Protein AF-A0A819LC37-F1 (afdb_monomer)

Solvent-accessible surface area (backbone atoms only — not comparable to full-atom values): 15749 Å² total; per-residue (Å²): 137,54,78,70,67,53,34,72,80,66,47,35,42,84,34,99,46,99,48,25,31,22,35,77,60,74,45,89,83,48,45,76,24,81,87,59,42,70,60,45,53,56,54,48,63,69,29,68,70,37,50,50,34,45,50,46,59,59,47,71,68,57,74,81,75,82,93,72,78,98,66,88,82,91,73,76,90,49,72,68,56,56,55,52,55,50,69,74,44,57,74,84,54,37,41,60,51,52,49,50,50,50,50,52,50,32,41,72,68,67,52,61,54,67,72,30,51,67,45,38,60,52,39,31,68,76,38,72,91,44,75,53,32,74,67,36,77,51,40,39,69,54,42,28,46,48,34,36,70,66,47,28,83,79,53,80,63,58,50,73,38,85,82,36,37,70,44,95,53,24,46,58,50,49,41,50,54,46,68,70,40,79,86,66,47,55,74,74,47,47,67,43,46,40,58,55,43,49,61,54,42,74,49,91,72,68,62,74,48,45,42,69,46,74,49,68,46,98,87,70,48,78,46,75,43,64,48,61,71,62,61,33,48,54,61,61,58,66,37,53,42,99,82,71,43,66,62,52,58,70,58,42,58,49,52,56,37,51,48,50,34,75,46,32,71,80,79,132

pLDDT: mean 71.69, std 16.89, range [25.19, 91.31]

Secondary structure (DSSP, 8-state):
--HHHHHHHTTEEE-SSTTEEEETTT-SS-EE-TTTTHHHHHHHHTSHHHHHHHHHHHHHT-S---------------HHHHHHHHHTS-HHHHHHHHHHHHHHHHHHTT--GGGGTTHHHHHHHHTTT-HHHHH----HHHHHHIIIIIIGGG--GGGGSTTGGGSTTHHHHHHHHHHHSTTTS-HHHHHHHHHHHHHHHTS---GGGTEEEEEE-TTS-EEEEEPPHHHHHHHHHT-B-TTSSBS-HHHHHHHHHHHHHH-S----

Foldseek 3Di:
DDPVVVCQPFQWDDDPDPQWIARPQADPPTQGCPPPHCVSVVVVCPDPRSVVSVVVVVVVVPPDDDDDDDDDDDFDDDPVNLVVVLVVDDPVVNLVSVLLVVLLVCLLVLHQLQVQPCVLVVVCVVCVVDPNSVPRHRHLVNSLCCLQVVPVSVQPCVLLPLVCLQPPCSLVSLLVLVVVRPPLDGPVLSVCSSVLSVVVSPDDDDPVQFWVDWDADPVRDIDTDTDDSVSNLVVVQCDADPVRHGPRVSVNSSSSSVVCSNPSPPDD

Structure (mmCIF, N/CA/C/O backbone):
data_AF-A0A819LC37-F1
#
_entry.id   AF-A0A819LC37-F1
#
loop_
_atom_site.group_PDB
_atom_site.id
_atom_site.type_symbol
_atom_site.label_atom_id
_atom_site.label_alt_id
_atom_site.label_comp_id
_atom_site.label_asym_id
_atom_site.label_entity_id
_atom_site.label_seq_id
_atom_site.pdbx_PDB_ins_code
_atom_site.Cartn_x
_atom_site.Cartn_y
_atom_site.Cartn_z
_atom_site.occupancy
_atom_site.B_iso_or_equiv
_atom_site.auth_seq_id
_atom_site.auth_comp_id
_atom_site.auth_asym_id
_atom_site.auth_atom_id
_atom_site.pdbx_PDB_model_num
ATOM 1 N N . MET A 1 1 ? 10.484 -20.995 -7.105 1.00 34.53 1 MET A N 1
ATOM 2 C CA . MET A 1 1 ? 9.671 -20.715 -5.915 1.00 34.53 1 MET A CA 1
ATOM 3 C C . MET A 1 1 ? 10.592 -20.827 -4.709 1.00 34.53 1 MET A C 1
ATOM 5 O O . MET A 1 1 ? 11.129 -21.909 -4.493 1.00 34.53 1 MET A O 1
ATOM 9 N N . THR A 1 2 ? 10.935 -19.724 -4.048 1.00 28.98 2 THR A N 1
ATOM 10 C CA . THR A 1 2 ? 11.901 -19.714 -2.931 1.00 28.98 2 THR A CA 1
ATOM 11 C C . THR A 1 2 ? 11.233 -20.169 -1.626 1.00 28.98 2 THR A C 1
ATOM 13 O O . THR A 1 2 ? 10.018 -20.083 -1.477 1.00 28.98 2 THR A O 1
ATOM 16 N N . ILE A 1 3 ? 12.017 -20.658 -0.657 1.00 29.69 3 ILE A N 1
ATOM 17 C CA . ILE A 1 3 ? 11.526 -21.139 0.654 1.00 29.69 3 ILE A CA 1
ATOM 18 C C . ILE A 1 3 ? 10.701 -20.063 1.399 1.00 29.69 3 ILE A C 1
ATOM 20 O O . ILE A 1 3 ? 9.786 -20.401 2.148 1.00 29.69 3 ILE A O 1
ATOM 24 N N . LEU A 1 4 ? 10.959 -18.777 1.130 1.00 34.19 4 LEU A N 1
ATOM 25 C CA . LEU A 1 4 ? 10.189 -17.640 1.650 1.00 34.19 4 LEU A CA 1
ATOM 26 C C . LEU A 1 4 ? 8.815 -17.458 0.978 1.00 34.19 4 LEU A C 1
ATOM 28 O O . LEU A 1 4 ? 7.845 -17.166 1.672 1.00 34.19 4 LEU A O 1
ATOM 32 N N . GLU A 1 5 ? 8.688 -17.693 -0.336 1.00 31.22 5 GLU A N 1
ATOM 33 C CA . GLU A 1 5 ? 7.391 -17.658 -1.050 1.00 31.22 5 GLU A CA 1
ATOM 34 C C . GLU A 1 5 ? 6.423 -18.753 -0.558 1.00 31.22 5 GLU A C 1
ATOM 36 O O . GLU A 1 5 ? 5.205 -18.638 -0.680 1.00 31.22 5 GLU A O 1
ATOM 41 N N . ILE A 1 6 ? 6.977 -19.812 0.031 1.00 38.19 6 ILE A N 1
ATOM 42 C CA . ILE A 1 6 ? 6.284 -21.022 0.473 1.00 38.19 6 ILE A CA 1
ATOM 43 C C . ILE A 1 6 ? 5.708 -20.900 1.896 1.00 38.19 6 ILE A C 1
ATOM 45 O O . ILE A 1 6 ? 4.619 -21.412 2.165 1.00 38.19 6 ILE A O 1
ATOM 49 N N . GLN A 1 7 ? 6.406 -20.216 2.809 1.00 38.78 7 GLN A N 1
ATOM 50 C CA . GLN A 1 7 ? 5.967 -20.049 4.204 1.00 38.78 7 GLN A CA 1
ATOM 51 C C . GLN A 1 7 ? 4.704 -19.175 4.321 1.00 38.78 7 GLN A C 1
ATOM 53 O O . GLN A 1 7 ? 3.864 -19.403 5.193 1.00 38.78 7 GLN A O 1
ATOM 58 N N . LEU A 1 8 ? 4.539 -18.218 3.401 1.00 41.34 8 LEU A N 1
ATOM 59 C CA . LEU A 1 8 ? 3.495 -17.190 3.452 1.00 41.34 8 LEU A CA 1
ATOM 60 C C . LEU A 1 8 ? 2.138 -17.638 2.877 1.00 41.34 8 LEU A C 1
ATOM 62 O O . LEU A 1 8 ? 1.106 -17.262 3.422 1.00 41.34 8 LEU A O 1
ATOM 66 N N . ASN A 1 9 ? 2.106 -18.482 1.838 1.00 39.06 9 ASN A N 1
ATOM 67 C CA . ASN A 1 9 ? 0.849 -18.843 1.155 1.00 39.06 9 ASN A CA 1
ATOM 68 C C . ASN A 1 9 ? 0.055 -19.989 1.803 1.00 39.06 9 ASN A C 1
ATOM 70 O O . ASN A 1 9 ? -1.097 -20.212 1.436 1.00 39.06 9 ASN A O 1
ATOM 74 N N . HIS A 1 10 ? 0.639 -20.730 2.750 1.00 50.75 10 HIS A N 1
ATOM 75 C CA . HIS A 1 10 ? 0.020 -21.967 3.241 1.00 50.75 10 HIS A CA 1
ATOM 76 C C . HIS A 1 10 ? 0.061 -22.179 4.762 1.00 50.75 10 HIS A C 1
ATOM 78 O O . HIS A 1 10 ? -0.179 -23.293 5.236 1.00 50.75 10 HIS A O 1
ATOM 84 N N . GLY A 1 11 ? 0.379 -21.138 5.539 1.00 58.78 11 GLY A N 1
ATOM 85 C CA . GLY A 1 11 ? 0.471 -21.258 6.998 1.00 58.78 11 GLY A CA 1
ATOM 86 C C . GLY A 1 11 ? 1.549 -22.255 7.433 1.00 58.78 11 GLY A C 1
ATOM 87 O O . GLY A 1 11 ? 1.331 -23.064 8.333 1.00 58.78 11 GLY A O 1
ATOM 88 N N . LEU A 1 12 ? 2.702 -22.252 6.759 1.00 63.19 12 LEU A N 1
ATOM 89 C CA . LEU A 1 12 ? 3.825 -23.128 7.084 1.00 63.19 12 LEU A CA 1
ATOM 90 C C . LEU A 1 12 ? 4.932 -22.335 7.777 1.00 63.19 12 LEU A C 1
ATOM 92 O O . LEU A 1 12 ? 5.431 -21.348 7.247 1.00 63.19 12 LEU A O 1
ATOM 96 N N . LYS A 1 13 ? 5.360 -22.802 8.949 1.00 67.19 13 LYS A N 1
ATOM 97 C CA . LYS A 1 13 ? 6.525 -22.290 9.681 1.00 67.19 13 LYS A CA 1
ATOM 98 C C . LYS A 1 13 ? 7.699 -23.256 9.541 1.00 67.19 13 LYS A C 1
ATOM 100 O O . LYS A 1 13 ? 7.498 -24.448 9.324 1.00 67.19 13 LYS A O 1
ATOM 105 N N . LYS A 1 14 ? 8.933 -22.764 9.670 1.00 66.81 14 LYS A N 1
ATOM 106 C CA . LYS A 1 14 ? 10.118 -23.636 9.739 1.00 66.81 14 LYS A CA 1
ATOM 107 C C . LYS A 1 14 ? 10.052 -24.490 11.015 1.00 66.81 14 LYS A C 1
ATOM 109 O O . LYS A 1 14 ? 9.721 -23.964 12.076 1.00 66.81 14 LYS A O 1
ATOM 114 N N . GLY A 1 15 ? 10.315 -25.788 10.891 1.00 67.69 15 GLY A N 1
ATOM 115 C CA . GLY A 1 15 ? 10.438 -26.719 12.011 1.00 67.69 15 GLY A CA 1
ATOM 116 C C . GLY A 1 15 ? 11.845 -26.732 12.615 1.00 67.69 15 GLY A C 1
ATOM 117 O O . GLY A 1 15 ? 12.690 -25.898 12.291 1.00 67.69 15 GLY A O 1
ATOM 118 N N . SER A 1 16 ? 12.097 -27.690 13.507 1.00 71.81 16 SER A N 1
ATOM 119 C CA . SER A 1 16 ? 13.355 -27.796 14.262 1.00 71.81 16 SER A CA 1
ATOM 120 C C . SER A 1 16 ? 14.570 -28.172 13.405 1.00 71.81 16 SER A C 1
ATOM 122 O O . SER A 1 16 ? 15.704 -27.955 13.822 1.00 71.81 16 SER A O 1
ATOM 124 N N . SER A 1 17 ? 14.352 -28.727 12.212 1.00 72.19 17 SER A N 1
ATOM 125 C CA . SER A 1 17 ? 15.393 -29.055 11.232 1.00 72.19 17 SER A CA 1
ATOM 126 C C . SER A 1 17 ? 15.148 -28.327 9.909 1.00 72.19 17 SER A C 1
ATOM 128 O O . SER A 1 17 ? 14.045 -27.865 9.624 1.00 72.19 17 SER A O 1
ATOM 130 N N . GLU A 1 18 ? 16.172 -28.237 9.060 1.00 66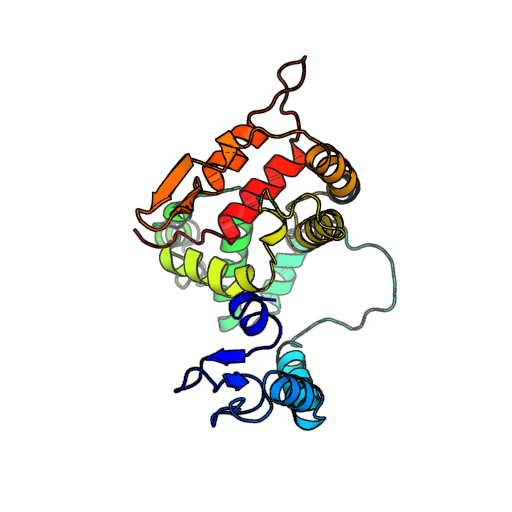.69 18 GLU A N 1
ATOM 131 C CA . GLU A 1 18 ? 16.065 -27.564 7.754 1.00 66.69 18 GLU A CA 1
ATOM 132 C C . GLU A 1 18 ? 15.077 -28.226 6.787 1.00 66.69 18 GLU A C 1
ATOM 134 O O . GLU A 1 18 ? 14.604 -27.588 5.850 1.00 66.69 18 GLU A O 1
ATOM 139 N N . THR A 1 19 ? 14.738 -29.488 7.033 1.00 69.88 19 THR A N 1
ATOM 140 C CA . THR A 1 19 ? 13.839 -30.295 6.206 1.00 69.88 19 THR A CA 1
ATOM 141 C C . THR A 1 19 ? 12.457 -30.488 6.828 1.00 69.88 19 THR A C 1
ATOM 143 O O . THR A 1 19 ? 11.633 -31.198 6.250 1.00 69.88 19 THR A O 1
ATOM 146 N N . THR A 1 20 ? 12.173 -29.866 7.979 1.00 72.19 20 THR A N 1
ATOM 147 C CA . THR A 1 20 ? 10.878 -29.976 8.666 1.00 72.19 20 THR A CA 1
ATOM 148 C C . THR A 1 20 ? 10.090 -28.667 8.630 1.00 72.19 20 THR A C 1
ATOM 150 O O . THR A 1 20 ? 10.647 -27.576 8.746 1.00 72.19 20 THR A O 1
ATOM 153 N N . PHE A 1 21 ? 8.764 -28.769 8.490 1.00 74.06 21 PHE A N 1
ATOM 154 C CA . PHE A 1 21 ? 7.848 -27.622 8.426 1.00 74.06 21 PHE A CA 1
ATOM 155 C C . PHE A 1 21 ? 6.642 -27.805 9.342 1.00 74.06 21 PHE A C 1
ATOM 157 O O . PHE A 1 21 ? 6.058 -28.873 9.395 1.00 74.06 21 PHE A O 1
ATOM 164 N N . ILE A 1 22 ? 6.194 -26.769 10.034 1.00 76.56 22 ILE A N 1
ATOM 165 C CA . ILE A 1 22 ? 5.026 -26.828 10.918 1.00 76.56 22 ILE A CA 1
ATOM 166 C C . ILE A 1 22 ? 3.838 -26.183 10.210 1.00 76.56 22 ILE A C 1
ATOM 168 O O . ILE A 1 22 ? 3.894 -25.006 9.865 1.00 76.56 22 ILE A O 1
ATOM 172 N N . CYS A 1 23 ? 2.753 -26.932 10.012 1.00 79.00 23 CYS A N 1
ATOM 173 C CA . CYS A 1 23 ? 1.502 -26.379 9.497 1.00 79.00 23 CYS A CA 1
ATOM 174 C C . CYS A 1 23 ? 0.657 -25.805 10.632 1.00 79.00 23 CYS A C 1
ATOM 176 O O . CYS A 1 23 ? 0.116 -26.550 11.450 1.00 79.00 23 CYS A O 1
ATOM 178 N N . THR A 1 24 ? 0.479 -24.485 10.628 1.00 70.56 24 THR A N 1
ATOM 179 C CA . THR A 1 24 ? -0.269 -23.741 11.649 1.00 70.56 24 THR A CA 1
ATOM 180 C C . THR A 1 24 ? -1.752 -24.098 11.694 1.00 70.56 24 THR A C 1
ATOM 182 O O . THR A 1 24 ? -2.390 -23.880 12.716 1.00 70.56 24 THR A O 1
ATOM 185 N N . ALA A 1 25 ? -2.298 -24.683 10.624 1.00 69.31 25 ALA A N 1
ATOM 186 C CA . ALA A 1 25 ? -3.688 -25.127 10.570 1.00 69.31 25 ALA A CA 1
ATOM 187 C C . ALA A 1 25 ? -3.906 -26.551 11.118 1.00 69.31 25 ALA A C 1
ATOM 189 O O . ALA A 1 25 ? -5.044 -26.948 11.360 1.00 69.31 25 ALA A O 1
ATOM 190 N N . CYS A 1 26 ? -2.862 -27.381 11.232 1.00 71.44 26 CYS A N 1
ATOM 191 C CA . CYS A 1 26 ? -3.047 -28.837 11.339 1.00 71.44 26 CYS A CA 1
ATOM 192 C C . CYS A 1 26 ? -2.212 -29.554 12.389 1.00 71.44 26 CYS A C 1
ATOM 194 O O . CYS A 1 26 ? -2.675 -30.577 12.899 1.00 71.44 26 CYS A O 1
ATOM 196 N N . CYS A 1 27 ? -0.985 -29.103 12.649 1.00 61.19 27 CYS A N 1
ATOM 197 C CA . CYS A 1 27 ? -0.003 -29.921 13.353 1.00 61.19 27 CYS A CA 1
ATOM 198 C C . CYS A 1 27 ? 0.925 -29.074 14.223 1.00 61.19 27 CYS A C 1
ATOM 200 O O . CYS A 1 27 ? 1.479 -28.084 13.757 1.00 61.19 27 CYS A O 1
ATOM 202 N N . THR A 1 28 ? 1.175 -29.542 15.444 1.00 57.16 28 THR A N 1
ATOM 203 C CA . THR A 1 28 ? 2.280 -29.093 16.305 1.00 57.16 28 THR A CA 1
ATOM 204 C C . THR A 1 28 ? 3.584 -29.837 16.008 1.00 57.16 28 THR A C 1
ATOM 206 O O . THR A 1 28 ? 4.656 -29.264 16.162 1.00 57.16 28 THR A O 1
ATOM 209 N N . ASP A 1 29 ? 3.500 -31.076 15.512 1.00 56.81 29 ASP A N 1
ATOM 210 C CA . ASP A 1 29 ? 4.627 -32.027 15.548 1.00 56.81 29 ASP A CA 1
ATOM 211 C C . ASP A 1 29 ? 5.541 -32.000 14.305 1.00 56.81 29 ASP A C 1
ATOM 213 O O . ASP A 1 29 ? 6.479 -32.784 14.199 1.00 56.81 29 ASP A O 1
ATOM 217 N N . GLY A 1 30 ? 5.311 -31.069 13.374 1.00 66.94 30 GLY A N 1
ATOM 218 C CA . GLY A 1 30 ? 6.146 -30.887 12.182 1.00 66.94 30 GLY A CA 1
ATOM 219 C C . GLY A 1 30 ? 5.925 -31.922 11.061 1.00 66.94 30 GLY A C 1
ATOM 220 O O . GLY A 1 30 ? 5.545 -33.068 11.268 1.00 66.94 30 GLY A O 1
ATOM 221 N N . LEU A 1 31 ? 6.143 -31.482 9.826 1.00 78.12 31 LEU A N 1
ATOM 222 C CA . LEU A 1 31 ? 6.054 -32.214 8.567 1.00 78.12 31 LEU A CA 1
ATOM 223 C C . LEU A 1 31 ? 7.472 -32.432 8.058 1.00 78.12 31 LEU A C 1
ATOM 225 O O . LEU A 1 31 ? 8.131 -31.477 7.645 1.00 78.12 31 LEU A O 1
ATOM 229 N N . ASP A 1 32 ? 7.936 -33.676 8.083 1.00 78.19 32 ASP A N 1
ATOM 230 C CA . ASP A 1 32 ? 9.257 -34.028 7.575 1.00 78.19 32 ASP A CA 1
ATOM 231 C C . ASP A 1 32 ? 9.240 -34.212 6.052 1.00 78.19 32 ASP A C 1
ATOM 233 O O . ASP A 1 32 ? 8.522 -35.051 5.500 1.00 78.19 32 ASP A O 1
ATOM 237 N N . CYS A 1 33 ? 10.058 -33.415 5.371 1.00 72.31 33 CYS A N 1
ATOM 238 C CA . CYS A 1 33 ? 10.209 -33.427 3.924 1.00 72.31 33 CYS A CA 1
ATOM 239 C C . CYS A 1 33 ? 11.516 -34.094 3.472 1.00 72.31 33 CYS A C 1
ATOM 241 O O . CYS A 1 33 ? 11.779 -34.126 2.270 1.00 72.31 33 CYS A O 1
ATOM 243 N N . SER A 1 34 ? 12.310 -34.664 4.387 1.00 69.88 34 SER A N 1
ATOM 244 C CA . SER A 1 34 ? 13.647 -35.211 4.097 1.00 69.88 34 SER A CA 1
ATOM 245 C C . SER A 1 34 ? 13.650 -36.267 2.984 1.00 69.88 34 SER A C 1
ATOM 247 O O . SER A 1 34 ? 14.548 -36.281 2.151 1.00 69.88 34 SER A O 1
ATOM 249 N N . ASN A 1 35 ? 12.617 -37.118 2.919 1.00 67.75 35 ASN A N 1
ATOM 250 C CA . ASN A 1 35 ? 12.569 -38.241 1.970 1.00 67.75 35 ASN A CA 1
ATOM 251 C C . ASN A 1 35 ? 11.728 -37.986 0.710 1.00 67.75 35 ASN A C 1
ATOM 253 O O . ASN A 1 35 ? 11.987 -38.567 -0.340 1.00 67.75 35 ASN A O 1
ATOM 257 N N . LYS A 1 36 ? 10.674 -37.168 0.807 1.00 68.50 36 LYS A N 1
ATOM 258 C CA . LYS A 1 36 ? 9.694 -36.954 -0.280 1.00 68.50 36 LYS A CA 1
ATOM 259 C C . LYS A 1 36 ? 9.718 -35.533 -0.845 1.00 68.50 36 LYS A C 1
ATOM 261 O O . LYS A 1 36 ? 8.990 -35.243 -1.798 1.00 68.50 36 LYS A O 1
ATOM 266 N N . GLY A 1 37 ? 10.546 -34.659 -0.273 1.00 68.69 37 GLY A N 1
ATOM 267 C CA . GLY A 1 37 ? 10.641 -33.256 -0.647 1.00 68.69 37 GLY A CA 1
ATOM 268 C C . GLY A 1 37 ? 9.283 -32.559 -0.618 1.00 68.69 37 GLY A C 1
ATOM 269 O O . GLY A 1 37 ? 8.391 -32.899 0.160 1.00 68.69 37 GLY A O 1
ATOM 270 N N . TRP A 1 38 ? 9.107 -31.610 -1.534 1.00 64.31 38 TRP A N 1
ATOM 271 C CA . TRP A 1 38 ? 7.910 -30.773 -1.627 1.00 64.31 38 TRP A CA 1
ATOM 272 C C . TRP A 1 38 ? 6.604 -31.551 -1.859 1.00 64.31 38 TRP A C 1
ATOM 274 O O . TRP A 1 38 ? 5.536 -31.130 -1.421 1.00 64.31 38 TRP A O 1
ATOM 284 N N . LYS A 1 39 ? 6.670 -32.748 -2.454 1.00 70.31 39 LYS A N 1
ATOM 285 C CA . LYS A 1 39 ? 5.479 -33.589 -2.653 1.00 70.31 39 LYS A CA 1
ATOM 286 C C . LYS A 1 39 ? 4.835 -34.028 -1.334 1.00 70.31 39 LYS A C 1
ATOM 288 O O . LYS A 1 39 ? 3.630 -34.257 -1.302 1.00 70.31 39 LYS A O 1
ATOM 293 N N . ALA A 1 40 ? 5.604 -34.121 -0.243 1.00 72.00 40 ALA A N 1
ATOM 294 C CA . ALA A 1 40 ? 5.050 -34.375 1.091 1.00 72.00 40 ALA A CA 1
ATOM 295 C C . ALA A 1 40 ? 4.146 -33.226 1.559 1.00 72.00 40 ALA A C 1
ATOM 297 O O . ALA A 1 40 ? 3.106 -33.453 2.177 1.00 72.00 40 ALA A O 1
ATOM 298 N N . VAL A 1 41 ? 4.538 -32.000 1.218 1.00 70.19 41 VAL A N 1
ATOM 299 C CA . VAL A 1 41 ? 3.838 -30.771 1.578 1.00 70.19 41 VAL A CA 1
ATOM 300 C C . VAL A 1 41 ? 2.549 -30.628 0.771 1.00 70.19 41 VAL A C 1
ATOM 302 O O . VAL A 1 41 ? 1.483 -30.432 1.351 1.00 70.19 41 VAL A O 1
ATOM 305 N N . GLU A 1 42 ? 2.604 -30.837 -0.546 1.00 69.50 42 GLU A N 1
ATOM 306 C CA . GLU A 1 42 ? 1.409 -30.835 -1.406 1.00 69.50 42 GLU A CA 1
ATOM 307 C C . GLU A 1 42 ? 0.404 -31.920 -1.003 1.00 69.50 42 GLU A C 1
ATOM 309 O O . GLU A 1 42 ? -0.805 -31.675 -0.954 1.00 69.50 42 GLU A O 1
ATOM 314 N N . GLN A 1 43 ? 0.895 -33.114 -0.659 1.00 76.81 43 GLN A N 1
ATOM 315 C CA . GLN A 1 43 ? 0.054 -34.202 -0.170 1.00 76.81 43 GLN A CA 1
ATOM 316 C C . GLN A 1 43 ? -0.609 -33.844 1.168 1.00 76.81 43 GLN A C 1
ATOM 318 O O . GLN A 1 43 ? -1.783 -34.158 1.373 1.00 76.81 43 GLN A O 1
ATOM 323 N N . HIS A 1 44 ? 0.113 -33.168 2.067 1.00 80.50 44 HIS A N 1
ATOM 324 C CA . HIS A 1 44 ? -0.448 -32.673 3.321 1.00 80.50 44 HIS A CA 1
ATOM 325 C C . HIS A 1 44 ? -1.545 -31.626 3.082 1.00 80.50 44 HIS A C 1
ATOM 327 O O . HIS A 1 44 ? -2.638 -31.764 3.627 1.00 80.50 44 HIS A O 1
ATOM 333 N N . MET A 1 45 ? -1.294 -30.624 2.234 1.00 70.62 45 MET A N 1
ATOM 334 C CA . MET A 1 45 ? -2.263 -29.560 1.920 1.00 70.62 45 MET A CA 1
ATOM 335 C C . MET A 1 45 ? -3.512 -30.086 1.217 1.00 70.62 45 MET A C 1
ATOM 337 O O . MET A 1 45 ? -4.621 -29.587 1.409 1.00 70.62 45 MET A O 1
ATOM 341 N N . SER A 1 46 ? -3.343 -31.136 0.420 1.00 74.19 46 SER A N 1
ATOM 342 C CA . SER A 1 46 ? -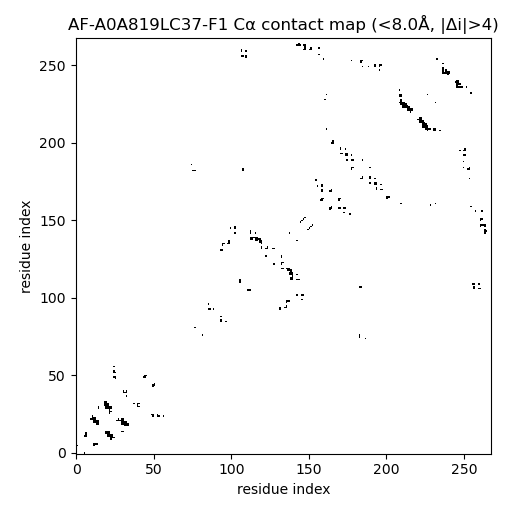4.443 -31.790 -0.282 1.00 74.19 46 SER A CA 1
ATOM 343 C C . SER A 1 46 ? -5.281 -32.693 0.627 1.00 74.19 46 SER A C 1
ATOM 345 O O . SER A 1 46 ? -6.346 -33.144 0.202 1.00 74.19 46 SER A O 1
ATOM 347 N N . ASN A 1 47 ? -4.838 -32.954 1.863 1.00 81.31 47 ASN A N 1
ATOM 348 C CA . ASN A 1 47 ? -5.533 -33.823 2.804 1.00 81.31 47 ASN A CA 1
ATOM 349 C C . ASN A 1 47 ? -6.830 -33.169 3.311 1.00 81.31 47 ASN A C 1
ATOM 351 O O . ASN A 1 47 ? -6.864 -32.004 3.706 1.00 81.31 47 ASN A O 1
ATOM 355 N N . GLU A 1 48 ? -7.904 -33.952 3.370 1.00 75.75 48 GLU A N 1
ATOM 356 C CA . GLU A 1 48 ? -9.221 -33.509 3.828 1.00 75.75 48 GLU A CA 1
ATOM 357 C C . GLU A 1 48 ? -9.216 -32.997 5.275 1.00 75.75 48 GLU A C 1
ATOM 359 O O . GLU A 1 48 ? -9.972 -32.083 5.602 1.00 75.75 48 GLU A O 1
ATOM 364 N N . LYS A 1 49 ? -8.333 -33.514 6.142 1.00 75.75 49 LYS A N 1
ATOM 365 C CA . LYS A 1 49 ? -8.160 -32.973 7.504 1.00 75.75 49 LYS A CA 1
ATOM 366 C C . LYS A 1 49 ? -7.642 -31.531 7.471 1.00 75.75 49 LYS A C 1
ATOM 368 O O . LYS A 1 49 ? -8.136 -30.689 8.217 1.00 75.75 49 LYS A O 1
ATOM 373 N N . HIS A 1 50 ? -6.704 -31.243 6.569 1.00 75.19 50 HIS A N 1
ATOM 374 C CA . HIS A 1 50 ? -6.143 -29.907 6.400 1.00 75.19 50 HIS A CA 1
ATOM 375 C C . HIS A 1 50 ? -7.163 -28.925 5.840 1.00 75.19 50 HIS A C 1
ATOM 377 O O . HIS A 1 50 ? -7.378 -27.865 6.421 1.00 75.19 50 HIS A O 1
ATOM 383 N N . LYS A 1 51 ? -7.884 -29.320 4.789 1.00 74.75 51 LYS A N 1
ATOM 384 C CA . LYS A 1 51 ? -8.965 -28.504 4.222 1.00 74.75 51 LYS A CA 1
ATOM 385 C C . LYS A 1 51 ? -10.065 -28.210 5.246 1.00 74.75 51 LYS A C 1
ATOM 387 O O . LYS A 1 51 ? -10.547 -27.085 5.312 1.00 74.75 51 LYS A O 1
ATOM 392 N N . LYS A 1 52 ? -10.448 -29.190 6.075 1.00 74.06 52 LYS A N 1
ATOM 393 C CA . LYS A 1 52 ? -11.446 -28.998 7.142 1.00 74.06 52 LYS A CA 1
ATOM 394 C C . LYS A 1 52 ? -10.964 -28.043 8.230 1.00 74.06 52 LYS A C 1
ATOM 396 O O . LYS A 1 52 ? -11.727 -27.163 8.613 1.00 74.06 52 LYS A O 1
ATOM 401 N N . ASN A 1 53 ? -9.721 -28.176 8.685 1.00 69.12 53 ASN A N 1
ATOM 402 C CA . ASN A 1 53 ? -9.174 -27.295 9.715 1.00 69.12 53 ASN A CA 1
ATOM 403 C C . ASN A 1 53 ? -8.941 -25.871 9.200 1.00 69.12 53 ASN A C 1
ATOM 405 O O . ASN A 1 53 ? -9.266 -24.923 9.903 1.00 69.12 53 ASN A O 1
ATOM 409 N N . LEU A 1 54 ? -8.469 -25.702 7.960 1.00 64.75 54 LEU A N 1
ATOM 410 C CA . LEU A 1 54 ? -8.418 -24.387 7.316 1.00 64.75 54 LEU A CA 1
ATOM 411 C C . LEU A 1 54 ? -9.810 -23.770 7.191 1.00 64.75 54 LEU A C 1
ATOM 413 O O . LEU A 1 54 ? -9.983 -22.591 7.468 1.00 64.75 54 LEU A O 1
ATOM 417 N N . ASN A 1 55 ? -10.817 -24.561 6.815 1.00 60.03 55 ASN A N 1
ATOM 418 C CA . ASN A 1 55 ? -12.193 -24.081 6.757 1.00 60.03 55 ASN A CA 1
ATOM 419 C C . ASN A 1 55 ? -12.746 -23.728 8.143 1.00 60.03 55 ASN A C 1
ATOM 421 O O . ASN A 1 55 ? -13.534 -22.798 8.228 1.00 60.03 55 ASN A O 1
ATOM 425 N N . ALA A 1 56 ? -12.344 -24.420 9.212 1.00 59.28 56 ALA A N 1
ATOM 426 C CA . ALA A 1 56 ? -12.704 -24.073 10.587 1.00 59.28 56 ALA A CA 1
ATOM 427 C C . ALA A 1 56 ? -12.040 -22.760 11.032 1.00 59.28 56 ALA A C 1
ATOM 429 O O . ALA A 1 56 ? -12.747 -21.864 11.467 1.00 59.28 56 ALA A O 1
ATOM 430 N N . VAL A 1 57 ? -10.737 -22.584 10.785 1.00 54.44 57 VAL A N 1
ATOM 431 C CA . VAL A 1 57 ? -10.015 -21.318 11.028 1.00 54.44 57 VAL A CA 1
ATOM 432 C C . VAL A 1 57 ? -10.629 -20.162 10.221 1.00 54.44 57 VAL A C 1
ATOM 434 O O . VAL A 1 57 ? -10.850 -19.075 10.745 1.00 54.44 57 VAL A O 1
ATOM 437 N N . ASN A 1 58 ? -11.001 -20.411 8.962 1.00 45.88 58 ASN A N 1
ATOM 438 C CA . ASN A 1 58 ? -11.705 -19.443 8.116 1.00 45.88 58 ASN A CA 1
ATOM 439 C C . ASN A 1 58 ? -13.173 -19.222 8.525 1.00 45.88 58 ASN A C 1
ATOM 441 O O . ASN A 1 58 ? -13.769 -18.233 8.108 1.00 45.88 58 ASN A O 1
ATOM 445 N N . ASN A 1 59 ? -13.781 -20.136 9.287 1.00 38.72 59 ASN A N 1
ATOM 446 C CA . ASN A 1 59 ? -15.140 -20.001 9.818 1.00 38.72 59 ASN A CA 1
ATOM 447 C C . ASN A 1 59 ? -15.154 -19.336 11.203 1.00 38.72 59 ASN A C 1
ATOM 449 O O . ASN A 1 59 ? -16.119 -18.644 11.495 1.00 38.72 59 ASN A O 1
ATOM 453 N N . ASP A 1 60 ? -14.099 -19.455 12.009 1.00 39.06 60 ASP A N 1
ATOM 454 C CA . ASP A 1 60 ? -13.926 -18.658 13.234 1.00 39.06 60 ASP A CA 1
ATOM 455 C C . ASP A 1 60 ? -13.648 -17.179 12.903 1.00 39.06 60 ASP A C 1
ATOM 457 O O . ASP A 1 60 ? -14.037 -16.284 13.647 1.00 39.06 60 ASP A O 1
ATOM 461 N N . LEU A 1 61 ? -13.105 -16.902 11.711 1.00 40.81 61 LEU A N 1
ATOM 462 C CA . LEU A 1 61 ? -13.075 -15.568 11.094 1.00 40.81 61 LEU A CA 1
ATOM 463 C C . LEU A 1 61 ? -14.435 -15.119 10.512 1.00 40.81 61 LEU A C 1
ATOM 465 O O . LEU A 1 61 ? -14.541 -14.013 9.985 1.00 40.81 61 LEU A O 1
ATOM 469 N N . LYS A 1 62 ? -15.498 -15.935 10.611 1.00 29.95 62 LYS A N 1
ATOM 470 C CA . LYS A 1 62 ? -16.882 -15.540 10.290 1.00 29.95 62 LYS A CA 1
ATOM 471 C C . LYS A 1 62 ? -17.647 -15.157 11.552 1.00 29.95 62 LYS A C 1
ATOM 473 O O . LYS A 1 62 ? -18.720 -15.696 11.818 1.00 29.95 62 LYS A O 1
ATOM 478 N N . PHE A 1 63 ? -17.168 -14.147 12.267 1.00 29.94 63 PHE A N 1
ATOM 479 C CA . PHE A 1 63 ? -18.104 -13.244 12.926 1.00 29.94 63 PHE A CA 1
ATOM 480 C C . PHE A 1 63 ? -18.487 -12.132 11.939 1.00 29.94 63 PHE A C 1
ATOM 482 O O . PHE A 1 63 ? -17.682 -11.289 11.567 1.00 29.94 63 PHE A O 1
ATOM 489 N N . ALA A 1 64 ? -19.747 -12.219 11.496 1.00 32.84 64 ALA A N 1
ATOM 490 C CA . ALA A 1 64 ? -20.559 -11.221 10.795 1.00 32.84 64 ALA A CA 1
ATOM 491 C C . ALA A 1 64 ? -20.115 -10.735 9.394 1.00 32.84 64 ALA A C 1
ATOM 493 O O . ALA A 1 64 ? -19.724 -9.589 9.204 1.00 32.84 64 ALA A O 1
ATOM 494 N N . MET A 1 65 ? -20.402 -11.532 8.358 1.00 26.20 65 MET A N 1
ATOM 495 C CA . MET A 1 65 ? -20.990 -10.953 7.138 1.00 26.20 65 MET A CA 1
ATOM 496 C C . MET A 1 65 ? -22.471 -11.353 7.074 1.00 26.20 65 MET A C 1
ATOM 498 O O . MET A 1 65 ? -22.766 -12.554 7.118 1.00 26.20 65 MET A O 1
ATOM 502 N N . PRO A 1 66 ? -23.420 -10.404 6.960 1.00 30.44 66 PRO A N 1
ATOM 503 C CA . PRO A 1 66 ? -24.801 -10.742 6.657 1.00 30.44 66 PRO A CA 1
ATOM 504 C C . PRO A 1 66 ? -24.862 -11.387 5.271 1.00 30.44 66 PRO A C 1
ATOM 506 O O . PRO A 1 66 ? -24.227 -10.930 4.320 1.00 30.44 66 PRO A O 1
ATOM 509 N N . LYS A 1 67 ? -25.645 -12.460 5.147 1.00 32.06 67 LYS A N 1
ATOM 510 C CA . LYS A 1 67 ? -26.020 -13.014 3.845 1.00 32.06 67 LYS A CA 1
ATOM 511 C C . LYS A 1 67 ? -26.886 -11.983 3.117 1.00 32.06 67 LYS A C 1
ATOM 513 O O . LYS A 1 67 ? -28.059 -11.854 3.453 1.00 32.06 67 LYS A O 1
ATOM 518 N N . SER A 1 68 ? -26.337 -11.317 2.104 1.00 31.19 68 SER A N 1
ATOM 519 C CA . SER A 1 68 ? -27.116 -10.479 1.189 1.00 31.19 68 SER A CA 1
ATOM 520 C C . SER A 1 68 ? -27.010 -11.005 -0.239 1.00 31.19 68 SER A C 1
ATOM 522 O O . SER A 1 68 ? -25.927 -11.137 -0.806 1.00 31.19 68 SER A O 1
ATOM 524 N N . THR A 1 69 ? -28.179 -11.310 -0.792 1.00 26.66 69 THR A N 1
ATOM 525 C CA . THR A 1 69 ? -28.541 -11.476 -2.207 1.00 26.66 69 THR A CA 1
ATOM 526 C C . THR A 1 69 ? -27.888 -10.389 -3.084 1.00 26.66 69 THR A C 1
ATOM 528 O O . THR A 1 69 ? -27.687 -9.272 -2.601 1.00 26.66 69 THR A O 1
ATOM 531 N N . PRO A 1 70 ? -27.565 -10.661 -4.366 1.00 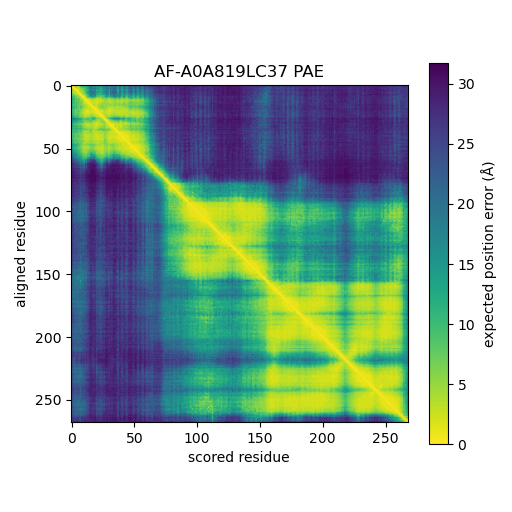33.19 70 PRO A N 1
ATOM 532 C CA . PRO A 1 70 ? -26.794 -9.741 -5.188 1.00 33.19 70 PRO A CA 1
ATOM 533 C C . PRO A 1 70 ? -27.655 -8.530 -5.542 1.00 33.19 70 PRO A C 1
ATOM 535 O O . PRO A 1 70 ? -28.481 -8.576 -6.450 1.00 33.19 70 PRO A O 1
ATOM 538 N N . THR A 1 71 ? -27.442 -7.439 -4.816 1.00 25.19 71 THR A N 1
ATOM 539 C CA . THR A 1 71 ? -27.916 -6.114 -5.203 1.00 25.19 71 THR A CA 1
ATOM 540 C C . THR A 1 71 ? -26.694 -5.220 -5.254 1.00 25.19 71 THR A C 1
ATOM 542 O O . THR A 1 71 ? -25.910 -5.162 -4.308 1.00 25.19 71 THR A O 1
ATOM 545 N N . ALA A 1 72 ? -26.484 -4.618 -6.418 1.00 39.25 72 ALA A N 1
ATOM 546 C CA . ALA A 1 72 ? -25.390 -3.705 -6.678 1.00 39.25 72 ALA A CA 1
ATOM 547 C C . ALA A 1 72 ? -25.402 -2.525 -5.691 1.00 39.25 72 ALA A C 1
ATOM 549 O O . ALA A 1 72 ? -26.467 -2.097 -5.252 1.00 39.25 72 ALA A O 1
ATOM 550 N N . SER A 1 73 ? -24.209 -1.968 -5.466 1.00 46.31 73 SER A N 1
ATOM 551 C CA . SER A 1 73 ? -23.893 -0.771 -4.673 1.00 46.31 73 SER A CA 1
ATOM 552 C C . SER A 1 73 ? -23.503 -1.025 -3.216 1.00 46.31 73 SER A C 1
ATOM 554 O O . SER A 1 73 ? -24.347 -1.120 -2.332 1.00 46.31 73 SER A O 1
ATOM 556 N N . ILE A 1 74 ? -22.192 -1.023 -2.960 1.00 32.81 74 ILE A N 1
ATOM 557 C CA . ILE A 1 74 ? -21.655 -0.419 -1.737 1.00 32.81 74 ILE A CA 1
ATOM 558 C C . ILE A 1 74 ? -20.565 0.554 -2.187 1.00 32.81 74 ILE A C 1
ATOM 560 O O . ILE A 1 74 ? -19.432 0.172 -2.460 1.00 32.81 74 ILE A O 1
ATOM 564 N N . CYS A 1 75 ? -20.978 1.808 -2.333 1.00 32.31 75 CYS A N 1
ATOM 565 C CA . CYS A 1 75 ? -20.142 2.980 -2.528 1.00 32.31 75 CYS A CA 1
ATOM 566 C C . CYS A 1 75 ? -20.097 3.716 -1.180 1.00 32.31 75 CYS A C 1
ATOM 568 O O . CYS A 1 75 ? -21.148 3.919 -0.581 1.00 32.31 75 CYS A O 1
ATOM 570 N N . SER A 1 76 ? -18.903 4.121 -0.735 1.00 35.62 76 SER A N 1
ATOM 571 C CA . SER A 1 76 ? -18.652 5.038 0.394 1.00 35.62 76 SER A CA 1
ATOM 572 C C . SER A 1 76 ? -19.304 4.660 1.736 1.00 35.62 76 SER A C 1
ATOM 574 O O . SER A 1 76 ? -20.452 5.007 2.000 1.00 35.62 76 SER A O 1
ATOM 576 N N . THR A 1 77 ? -18.556 4.028 2.647 1.00 40.72 77 THR A N 1
ATOM 577 C CA . THR A 1 77 ? -19.038 3.811 4.023 1.00 40.72 77 THR A CA 1
ATOM 578 C C . THR A 1 77 ? -19.258 5.167 4.697 1.00 40.72 77 THR A C 1
ATOM 580 O O . THR A 1 77 ? -18.315 5.926 4.931 1.00 40.72 77 THR A O 1
ATOM 583 N N . ASN A 1 78 ? -20.517 5.501 4.967 1.00 52.44 78 ASN A N 1
ATOM 584 C CA . ASN A 1 78 ? -20.906 6.759 5.591 1.00 52.44 78 ASN A CA 1
ATOM 585 C C . ASN A 1 78 ? -20.468 6.732 7.071 1.00 52.44 78 ASN A C 1
ATOM 587 O O . ASN A 1 78 ? -20.640 5.711 7.733 1.00 52.44 78 ASN A O 1
ATOM 591 N N . ILE A 1 79 ? -19.920 7.827 7.620 1.00 53.31 79 ILE A N 1
ATOM 592 C CA . ILE A 1 79 ? -19.477 7.901 9.036 1.00 53.31 79 ILE A CA 1
ATOM 593 C C . ILE A 1 79 ? -20.598 7.456 9.988 1.00 53.31 79 ILE A C 1
ATOM 595 O O . ILE A 1 79 ? -20.348 6.803 10.999 1.00 53.31 79 ILE A O 1
ATOM 599 N N . LEU A 1 80 ? -21.845 7.753 9.623 1.00 44.47 80 LEU A N 1
ATOM 600 C CA . LEU A 1 80 ? -23.031 7.371 10.380 1.00 44.47 80 LEU A CA 1
ATOM 601 C C . LEU A 1 80 ? -23.218 5.846 10.478 1.00 44.47 80 LEU A C 1
ATOM 603 O O . LEU A 1 80 ? -23.689 5.345 11.493 1.00 44.47 80 LEU A O 1
ATOM 607 N N . GLU A 1 81 ? -22.826 5.106 9.444 1.00 53.41 81 GLU A N 1
ATOM 608 C CA . GLU A 1 81 ? -22.929 3.649 9.384 1.00 53.41 81 GLU A CA 1
ATOM 609 C C . GLU A 1 81 ? -21.892 2.995 10.306 1.00 53.41 81 GLU A C 1
ATOM 611 O O . GLU A 1 81 ? -22.252 2.145 11.111 1.00 53.41 81 GLU A O 1
ATOM 616 N N . LEU A 1 82 ? -20.646 3.492 10.308 1.00 54.53 82 LEU A N 1
ATOM 617 C CA . LEU A 1 82 ? -19.591 3.049 11.232 1.00 54.53 82 LEU A CA 1
ATOM 618 C C . LEU A 1 82 ? -19.964 3.309 12.703 1.00 54.53 82 LEU A C 1
ATOM 620 O O . LEU A 1 82 ? -19.778 2.447 13.562 1.00 54.53 82 LEU A O 1
ATOM 624 N N . VAL A 1 83 ? -20.538 4.483 12.992 1.00 57.22 83 VAL A N 1
ATOM 625 C CA . VAL A 1 83 ? -21.030 4.844 14.333 1.00 57.22 83 VAL A CA 1
ATOM 626 C C . VAL A 1 83 ? -22.152 3.905 14.787 1.00 57.22 83 VAL A C 1
ATOM 628 O O . VAL A 1 83 ? -22.203 3.529 15.958 1.00 57.22 83 VAL A O 1
ATOM 631 N N . ASN A 1 84 ? -23.036 3.495 13.877 1.00 57.47 84 ASN A N 1
ATOM 632 C CA . ASN A 1 84 ? -24.124 2.572 14.193 1.00 57.47 84 ASN A CA 1
ATOM 633 C C . ASN A 1 84 ? -23.629 1.136 14.417 1.00 57.47 84 ASN A C 1
ATOM 635 O O . ASN A 1 84 ? -24.130 0.469 15.321 1.00 57.47 84 ASN A O 1
ATOM 639 N N . THR A 1 85 ? -22.614 0.681 13.677 1.00 58.50 85 THR A N 1
ATOM 640 C CA . THR A 1 85 ? -21.969 -0.621 13.916 1.00 58.50 85 THR A CA 1
ATOM 641 C C . THR A 1 85 ? -21.249 -0.646 15.265 1.00 58.50 85 THR A C 1
ATOM 643 O O . THR A 1 85 ? -21.393 -1.608 16.014 1.00 58.50 85 THR A O 1
ATOM 646 N N . ASN A 1 86 ? -20.561 0.442 15.635 1.00 58.22 86 ASN A N 1
ATOM 647 C CA . ASN A 1 86 ? -19.907 0.572 16.944 1.00 58.22 86 ASN A CA 1
ATOM 648 C C . ASN A 1 86 ? -20.893 0.534 18.119 1.00 58.22 86 ASN A C 1
ATOM 650 O O . ASN A 1 86 ? -20.584 -0.036 19.160 1.00 58.22 86 ASN A O 1
ATOM 654 N N . LYS A 1 87 ? -22.109 1.070 17.952 1.00 59.88 87 LYS A N 1
ATOM 655 C CA . LYS A 1 87 ? -23.165 0.984 18.976 1.00 59.88 87 LYS A CA 1
ATOM 656 C C . LYS A 1 87 ? -23.719 -0.428 19.182 1.00 59.88 87 LYS A C 1
ATOM 658 O O . LYS A 1 87 ? -24.313 -0.685 20.224 1.00 59.88 87 LYS A O 1
ATOM 663 N N . ALA A 1 88 ? -23.566 -1.319 18.203 1.00 61.62 88 ALA A N 1
ATOM 664 C CA . ALA A 1 88 ? -24.040 -2.700 18.284 1.00 61.62 88 ALA A CA 1
ATOM 665 C C . ALA A 1 88 ? -23.034 -3.652 18.962 1.00 61.62 88 ALA A C 1
ATOM 667 O O . ALA A 1 88 ? -23.356 -4.817 19.190 1.00 61.62 88 ALA A O 1
ATOM 668 N N . LEU A 1 89 ? -21.828 -3.170 19.272 1.00 62.53 89 LEU A N 1
ATOM 669 C CA . LEU A 1 89 ? -20.746 -3.945 19.872 1.00 62.53 89 LEU A CA 1
ATOM 670 C C . LEU A 1 89 ? -20.761 -3.858 21.402 1.00 62.53 89 LEU A C 1
ATOM 672 O O . LEU A 1 89 ? -21.152 -2.836 21.975 1.00 62.53 89 LEU A O 1
ATOM 676 N N . SER A 1 90 ? -20.289 -4.922 22.064 1.00 73.44 90 SER A N 1
ATOM 677 C CA . SER A 1 90 ? -19.999 -4.885 23.502 1.00 73.44 90 SER A CA 1
ATOM 678 C C . SER A 1 90 ? -19.016 -3.754 23.798 1.00 73.44 90 SER A C 1
ATOM 680 O O . SER A 1 90 ? -18.165 -3.439 22.968 1.00 73.44 90 SER A O 1
ATOM 682 N N . PHE A 1 91 ? -19.097 -3.155 24.985 1.00 69.06 91 PHE A N 1
ATOM 683 C CA . PHE A 1 91 ? -18.162 -2.103 25.387 1.00 69.06 91 PHE A CA 1
ATOM 684 C C . PHE A 1 91 ? -16.694 -2.561 25.293 1.00 69.06 91 PHE A C 1
ATOM 686 O O . PHE A 1 91 ? -15.838 -1.792 24.860 1.00 69.06 91 PHE A O 1
ATOM 693 N N . ASP A 1 92 ? -16.427 -3.834 25.599 1.00 71.75 92 ASP A N 1
ATOM 694 C CA . ASP A 1 92 ? -15.089 -4.431 25.493 1.00 71.75 92 ASP A CA 1
ATOM 695 C C . ASP A 1 92 ? -14.577 -4.507 24.042 1.00 71.75 92 ASP A C 1
ATOM 697 O O . ASP A 1 92 ? -13.371 -4.444 23.809 1.00 71.75 92 ASP A O 1
ATOM 701 N N . ASP A 1 93 ? -15.481 -4.555 23.059 1.00 75.06 93 ASP A N 1
ATOM 702 C CA . ASP A 1 93 ? -15.147 -4.574 21.632 1.00 75.06 93 ASP A CA 1
ATOM 703 C C . ASP A 1 93 ? -15.079 -3.161 21.026 1.00 75.06 93 ASP A C 1
ATOM 705 O O . ASP A 1 93 ? -14.501 -2.968 19.955 1.00 75.06 93 ASP A O 1
ATOM 709 N N . GLN A 1 94 ? -15.654 -2.147 21.679 1.00 78.81 94 GLN A N 1
ATOM 710 C CA . GLN A 1 94 ? -15.690 -0.778 21.153 1.00 78.81 94 GLN A CA 1
ATOM 711 C C . GLN A 1 94 ? -14.303 -0.130 21.139 1.00 78.81 94 GLN A C 1
ATOM 713 O O . GLN A 1 94 ? -13.935 0.492 20.143 1.00 78.81 94 GLN A O 1
ATOM 718 N N . VAL A 1 95 ? -13.511 -0.303 22.203 1.00 83.62 95 VAL A N 1
ATOM 719 C CA . VAL A 1 95 ? -12.176 0.314 22.311 1.00 83.62 95 VAL A CA 1
ATOM 720 C C . VAL A 1 95 ? -11.228 -0.202 21.214 1.00 83.62 95 VAL A C 1
ATOM 722 O O . VAL A 1 95 ? -10.729 0.630 20.450 1.00 83.62 95 VAL A O 1
ATOM 725 N N . PRO A 1 96 ? -11.048 -1.527 21.013 1.00 82.31 96 PRO A N 1
ATOM 726 C CA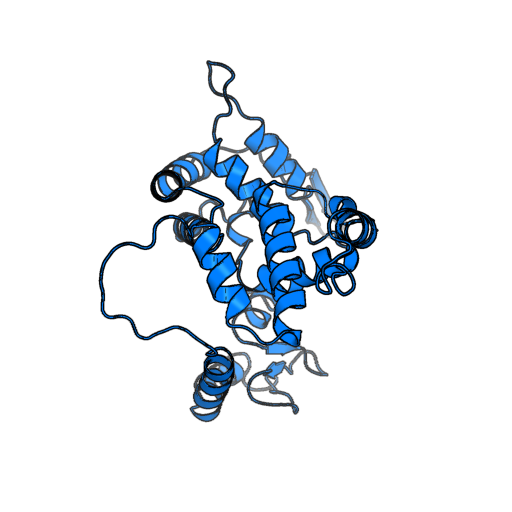 . PRO A 1 96 ? -10.240 -2.036 19.904 1.00 82.31 96 PRO A CA 1
ATOM 727 C C . PRO A 1 96 ? -10.732 -1.579 18.524 1.00 82.31 96 PRO A C 1
ATOM 729 O O . PRO A 1 96 ? -9.925 -1.281 17.648 1.00 82.31 96 PRO A O 1
ATOM 732 N N . ASN A 1 97 ? -12.048 -1.477 18.305 1.00 77.94 97 ASN A N 1
ATOM 733 C CA . ASN A 1 97 ? -12.586 -1.025 17.018 1.00 77.94 97 ASN A CA 1
ATOM 734 C C . ASN A 1 97 ? -12.282 0.449 16.723 1.00 77.94 97 ASN A C 1
ATOM 736 O O . ASN A 1 97 ? -12.003 0.809 15.573 1.00 77.94 97 ASN A O 1
ATOM 740 N N . VAL A 1 98 ? -12.299 1.311 17.742 1.00 83.56 98 VAL A N 1
ATOM 741 C CA . VAL A 1 98 ? -11.907 2.720 17.597 1.00 83.56 98 VAL A CA 1
ATOM 742 C C . VAL A 1 98 ? -10.404 2.835 17.330 1.00 83.56 98 VAL A C 1
ATOM 744 O O . VAL A 1 98 ? -10.002 3.600 16.455 1.00 83.56 98 VAL A O 1
ATOM 747 N N . GLU A 1 99 ? -9.577 2.026 17.991 1.00 86.44 99 GLU A N 1
ATOM 748 C CA . GLU A 1 99 ? -8.132 1.947 17.733 1.00 86.44 99 GLU A CA 1
ATOM 749 C C . GLU A 1 99 ? -7.820 1.482 16.303 1.00 86.44 99 GLU A C 1
ATOM 751 O O . GLU A 1 99 ? -7.028 2.112 15.604 1.00 86.44 99 GLU A O 1
ATOM 756 N N . ILE A 1 100 ? -8.498 0.436 15.820 1.00 82.88 100 ILE A N 1
ATOM 757 C CA . ILE A 1 100 ? -8.392 -0.035 14.431 1.00 82.88 100 ILE A CA 1
ATOM 758 C C . ILE A 1 100 ? -8.825 1.063 13.452 1.00 82.88 100 ILE A C 1
ATOM 760 O O . ILE A 1 100 ? -8.165 1.296 12.437 1.00 82.88 100 ILE A O 1
ATOM 764 N N . SER A 1 101 ? -9.914 1.770 13.763 1.00 81.06 101 SER A N 1
ATOM 765 C CA . SER A 1 101 ? -10.402 2.884 12.944 1.00 81.06 101 SER A CA 1
ATOM 766 C C . SER A 1 101 ? -9.386 4.025 12.881 1.00 81.06 101 SER A C 1
ATOM 768 O O . SER A 1 101 ? -9.164 4.590 11.808 1.00 81.06 101 SER A O 1
ATOM 770 N N . TRP A 1 102 ? -8.727 4.337 13.999 1.00 86.12 102 TRP A N 1
ATOM 771 C CA . TRP A 1 102 ? -7.641 5.314 14.049 1.00 86.12 102 TRP A CA 1
ATOM 772 C C . TRP A 1 102 ? -6.426 4.863 13.232 1.00 86.12 102 TRP A C 1
ATOM 774 O O . TRP A 1 102 ? -5.874 5.657 12.468 1.00 86.12 102 TRP A O 1
ATOM 784 N N . ALA A 1 103 ? -6.057 3.581 13.301 1.00 81.50 103 ALA A N 1
ATOM 785 C CA . ALA A 1 103 ? -5.005 2.993 12.469 1.00 81.50 103 ALA A CA 1
ATOM 786 C C . ALA A 1 103 ? -5.301 3.151 10.968 1.00 81.50 103 ALA A C 1
ATOM 788 O O . ALA A 1 103 ? -4.481 3.671 10.210 1.00 81.50 103 ALA A O 1
ATOM 789 N N . LEU A 1 104 ? -6.514 2.787 10.541 1.00 76.62 104 LEU A N 1
ATOM 790 C CA . LEU A 1 104 ? -6.956 2.936 9.153 1.00 76.62 104 LEU A CA 1
ATOM 791 C C . LEU A 1 104 ? -6.981 4.401 8.712 1.00 76.62 104 LEU A C 1
ATOM 793 O O . LEU A 1 104 ? -6.548 4.725 7.605 1.00 76.62 104 LEU A O 1
ATOM 797 N N . LYS A 1 105 ? -7.454 5.301 9.578 1.00 79.56 105 LYS A N 1
ATOM 798 C CA . LYS A 1 105 ? -7.455 6.740 9.306 1.00 79.56 105 LYS A CA 1
ATOM 799 C C . LYS A 1 105 ? -6.033 7.278 9.163 1.00 79.56 105 LYS A C 1
ATOM 801 O O . LYS A 1 105 ? -5.786 8.109 8.288 1.00 79.56 105 LYS A O 1
ATOM 806 N N . SER A 1 106 ? -5.107 6.796 9.985 1.00 78.88 106 SER A N 1
ATOM 807 C CA . SER A 1 106 ? -3.699 7.190 9.942 1.00 78.88 106 SER A CA 1
ATOM 808 C C . SER A 1 106 ? -3.053 6.774 8.625 1.00 78.88 106 SER A C 1
ATOM 810 O O . SER A 1 106 ? -2.418 7.607 7.980 1.00 78.88 106 SER A O 1
ATOM 812 N N . ILE A 1 107 ? -3.322 5.548 8.158 1.00 71.25 107 ILE A N 1
ATOM 813 C CA . ILE A 1 107 ? -2.913 5.083 6.825 1.00 71.25 107 ILE A CA 1
ATOM 814 C C . ILE A 1 107 ? -3.494 6.002 5.748 1.00 71.25 107 ILE A C 1
ATOM 816 O O . ILE A 1 107 ? -2.725 6.609 5.012 1.00 71.25 107 ILE A O 1
ATOM 820 N N . GLN A 1 108 ? -4.824 6.172 5.708 1.00 68.00 108 GLN A N 1
ATOM 821 C CA . GLN A 1 108 ? -5.533 6.943 4.672 1.00 68.00 108 GLN A CA 1
ATOM 822 C C . GLN A 1 108 ? -5.005 8.372 4.488 1.00 68.00 108 GLN A C 1
ATOM 824 O O . GLN A 1 108 ? -5.053 8.910 3.380 1.00 68.00 108 GLN A O 1
ATOM 829 N N . ASN A 1 109 ? -4.543 9.003 5.571 1.00 70.31 109 ASN A N 1
ATOM 830 C CA . ASN A 1 109 ? -4.016 10.370 5.551 1.00 70.31 109 ASN A CA 1
ATOM 831 C C . ASN A 1 109 ? -2.481 10.422 5.521 1.00 70.31 109 ASN A C 1
ATOM 833 O O . ASN A 1 109 ? -1.913 11.505 5.635 1.00 70.31 109 ASN A O 1
ATOM 837 N N . CYS A 1 110 ? -1.815 9.279 5.338 1.00 67.19 110 CYS A N 1
ATOM 838 C CA . CYS A 1 110 ? -0.362 9.138 5.343 1.00 67.19 110 CYS A CA 1
ATOM 839 C C . CYS A 1 110 ? 0.300 9.747 6.594 1.00 67.19 110 CYS A C 1
ATOM 841 O O . CYS A 1 110 ? 1.324 10.425 6.486 1.00 67.19 110 CYS A O 1
ATOM 843 N N . LEU A 1 111 ? -0.305 9.556 7.768 1.00 72.00 111 LEU A N 1
ATOM 844 C CA . LEU A 1 111 ? 0.222 10.080 9.026 1.00 72.00 111 LEU A CA 1
ATOM 845 C C . LEU A 1 111 ? 1.401 9.231 9.511 1.00 72.00 111 LEU A C 1
ATOM 847 O O . LEU A 1 111 ? 1.403 8.008 9.373 1.00 72.00 111 LEU A O 1
ATOM 851 N N . SER A 1 112 ? 2.392 9.889 10.117 1.00 74.38 112 SER A N 1
ATOM 852 C CA . SER A 1 112 ? 3.453 9.202 10.860 1.00 74.38 112 SER A CA 1
ATOM 853 C C . SER A 1 112 ? 2.856 8.44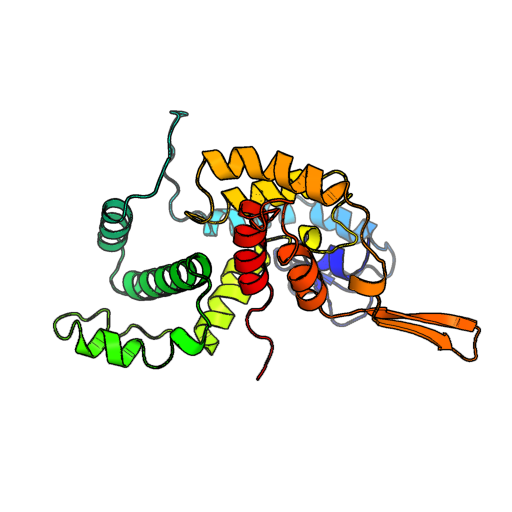2 12.045 1.00 74.38 112 SER A C 1
ATOM 855 O O . SER A 1 112 ? 1.908 8.919 12.664 1.00 74.38 112 SER A O 1
ATOM 85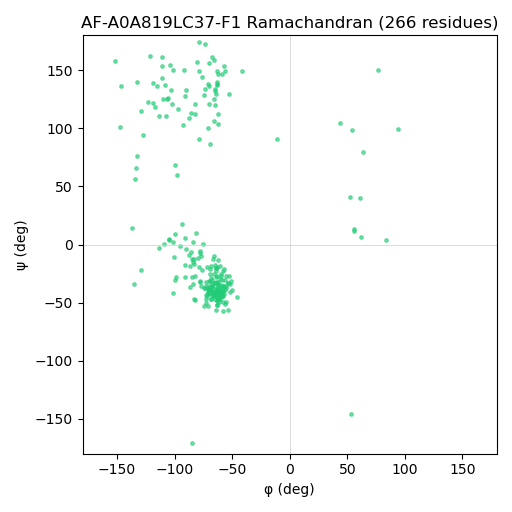7 N N . TYR A 1 113 ? 3.428 7.299 12.426 1.00 71.31 113 TYR A N 1
ATOM 858 C CA . TYR A 1 113 ? 2.963 6.556 13.606 1.00 71.31 113 TYR A CA 1
ATOM 859 C C . TYR A 1 113 ? 3.163 7.337 14.901 1.00 71.31 113 TYR A C 1
ATOM 861 O O . TYR A 1 113 ? 2.356 7.207 15.819 1.00 71.31 113 TYR A O 1
ATOM 869 N N . ASN A 1 114 ? 4.163 8.219 14.926 1.00 73.88 114 ASN A N 1
ATOM 870 C CA . ASN A 1 114 ? 4.407 9.140 16.035 1.00 73.88 114 ASN A CA 1
ATOM 871 C C . ASN A 1 114 ? 3.266 10.156 16.187 1.00 73.88 114 ASN A C 1
ATOM 873 O O . ASN A 1 114 ? 3.096 10.724 17.250 1.00 73.88 114 ASN A O 1
ATOM 877 N N . ASN A 1 115 ? 2.416 10.343 15.169 1.00 77.50 115 ASN A N 1
ATOM 878 C CA . ASN A 1 115 ? 1.193 11.140 15.307 1.00 77.50 115 ASN A CA 1
ATOM 879 C C . ASN A 1 115 ? 0.175 10.499 16.268 1.00 77.50 115 ASN A C 1
ATOM 881 O O . ASN A 1 115 ? -0.846 11.109 16.565 1.00 77.50 115 ASN A O 1
ATOM 885 N N . SER A 1 116 ? 0.400 9.253 16.691 1.00 80.75 116 SER A N 1
ATOM 886 C CA . SER A 1 116 ? -0.435 8.600 17.702 1.00 80.75 116 SER A CA 1
ATOM 887 C C . SER A 1 116 ? 0.134 8.724 19.119 1.00 80.75 116 SER A C 1
ATOM 889 O O . SER A 1 116 ? -0.490 8.252 20.066 1.00 80.75 116 SER A O 1
ATOM 891 N N . GLU A 1 117 ? 1.296 9.361 19.271 1.00 79.31 117 GLU A N 1
ATOM 892 C CA . GLU A 1 117 ? 1.833 9.752 20.574 1.00 79.31 117 GLU A CA 1
ATOM 893 C C . GLU A 1 117 ? 0.894 10.772 21.233 1.00 79.31 117 GLU A C 1
ATOM 895 O O . GLU A 1 117 ? 0.288 11.597 20.547 1.00 79.31 117 GLU A O 1
ATOM 900 N N . ASP A 1 118 ? 0.694 10.630 22.543 1.00 83.62 118 ASP A N 1
ATOM 901 C CA . ASP A 1 118 ? -0.184 11.458 23.385 1.00 83.62 118 ASP A CA 1
ATOM 902 C C . ASP A 1 118 ? -1.663 11.546 22.938 1.00 83.62 118 ASP A C 1
ATOM 904 O O . ASP A 1 118 ? -2.428 12.391 23.412 1.00 83.62 118 ASP A O 1
ATOM 908 N N . THR A 1 119 ? -2.112 10.682 22.015 1.00 84.56 119 THR A N 1
ATOM 909 C CA . THR A 1 119 ? -3.511 10.693 21.541 1.00 84.56 119 THR A CA 1
ATOM 910 C C . THR A 1 119 ? -4.508 10.261 22.608 1.00 84.56 119 THR A C 1
ATOM 912 O O . THR A 1 119 ? -5.646 10.722 22.601 1.00 84.56 119 THR A O 1
ATOM 915 N N . ASP A 1 120 ? -4.083 9.418 23.541 1.00 82.62 120 ASP A N 1
ATOM 916 C CA . ASP A 1 120 ? -4.821 9.038 24.741 1.00 82.62 120 ASP A CA 1
ATOM 917 C C . ASP A 1 120 ? -5.058 10.243 25.665 1.00 82.62 120 ASP A C 1
ATOM 919 O O . ASP A 1 120 ? -6.203 10.510 26.038 1.00 82.62 120 ASP A O 1
ATOM 923 N N . GLU A 1 121 ? -4.023 11.042 25.949 1.00 85.62 121 GLU A N 1
ATOM 924 C CA . GLU A 1 121 ? -4.158 12.273 26.744 1.00 85.62 121 GLU A CA 1
ATOM 925 C C . GLU A 1 121 ? -5.028 13.320 26.026 1.00 85.62 121 GLU A C 1
ATOM 927 O O . GLU A 1 121 ? -5.932 13.922 26.625 1.00 85.62 121 GLU A O 1
ATOM 932 N N . LEU A 1 122 ? -4.808 13.506 24.720 1.00 86.81 122 LEU A N 1
ATOM 933 C CA . LEU A 1 122 ? -5.571 14.445 23.901 1.00 86.81 122 LEU A CA 1
ATOM 934 C C . LEU A 1 122 ? -7.059 14.083 23.866 1.00 86.81 122 LEU A C 1
ATOM 936 O O . LEU A 1 122 ? -7.912 14.944 24.099 1.00 86.81 122 LEU A O 1
ATOM 940 N N . PHE A 1 123 ? -7.391 12.821 23.583 1.00 88.19 123 PHE A N 1
ATOM 941 C CA . PHE A 1 123 ? -8.782 12.381 23.522 1.00 88.19 123 PHE A CA 1
ATOM 942 C C . PHE A 1 123 ? -9.434 12.348 24.902 1.00 88.19 123 PHE A C 1
ATOM 944 O O . PHE A 1 123 ? -10.599 12.731 25.006 1.00 88.19 123 PHE A O 1
ATOM 951 N N . GLY A 1 124 ? -8.699 11.985 25.957 1.00 86.31 124 GLY A N 1
ATOM 952 C CA . GLY A 1 124 ? -9.179 12.090 27.337 1.00 86.31 124 GLY A CA 1
ATOM 953 C C . GLY A 1 124 ? -9.537 13.528 27.720 1.00 86.31 124 GLY A C 1
ATOM 954 O O . GLY A 1 124 ? -10.566 13.771 28.349 1.00 86.31 124 GLY A O 1
ATOM 955 N N . THR A 1 125 ? -8.745 14.500 27.258 1.00 88.12 125 THR A N 1
ATOM 956 C CA . THR A 1 125 ? -9.019 15.928 27.473 1.00 88.12 125 THR A CA 1
ATOM 957 C C . THR A 1 125 ? -10.216 16.417 26.654 1.00 88.12 125 THR A C 1
ATOM 959 O O . THR A 1 125 ? -11.045 17.174 27.159 1.00 88.12 125 THR A O 1
ATOM 962 N N . MET A 1 126 ? -10.329 15.997 25.389 1.00 85.50 126 MET A N 1
ATOM 963 C CA . MET A 1 126 ? -11.419 16.415 24.496 1.00 85.50 126 MET A CA 1
ATOM 964 C C . MET A 1 126 ? -12.781 15.825 24.882 1.00 85.50 126 MET A C 1
ATOM 966 O O . MET A 1 126 ? -13.805 16.466 24.646 1.00 85.50 126 MET A O 1
ATOM 970 N N . PHE A 1 127 ? -12.797 14.620 25.452 1.00 86.81 127 PHE A N 1
ATOM 971 C CA . PHE A 1 127 ? -14.004 13.823 25.681 1.00 86.81 127 PHE A CA 1
ATOM 972 C C . PHE A 1 127 ? -14.022 13.240 27.102 1.00 86.81 127 PHE A C 1
ATOM 974 O O . PHE A 1 127 ? -14.111 12.028 27.301 1.00 86.81 127 PHE A O 1
ATOM 981 N N . SER A 1 128 ? -13.922 14.115 28.101 1.00 80.44 128 SER A N 1
ATOM 982 C CA . SER A 1 128 ? -13.809 13.747 29.521 1.00 80.44 128 SER A CA 1
ATOM 983 C C . SER A 1 128 ? -15.055 13.080 30.119 1.00 80.44 128 SER A C 1
ATOM 985 O O . SER A 1 128 ? -14.996 12.521 31.212 1.00 80.44 128 SER A O 1
ATOM 987 N N . ASP A 1 129 ? -16.184 13.115 29.414 1.00 84.19 129 ASP A N 1
ATOM 988 C CA . ASP A 1 129 ? -17.443 12.469 29.783 1.00 84.19 129 ASP A CA 1
ATOM 989 C C . ASP A 1 129 ? -17.579 11.032 29.243 1.00 84.19 129 ASP A C 1
ATOM 991 O O . ASP A 1 129 ? -18.551 10.339 29.556 1.00 84.19 129 ASP A O 1
ATOM 995 N N . SER A 1 130 ? -16.614 10.562 28.448 1.00 83.25 130 SER A N 1
ATOM 996 C CA . SER A 1 130 ? -16.650 9.256 27.792 1.00 83.25 130 SER A CA 1
ATOM 997 C C . SER A 1 130 ? -15.659 8.266 28.409 1.00 83.25 130 SER A C 1
ATOM 999 O O . SER A 1 130 ? -14.497 8.582 28.641 1.00 83.25 130 SER A O 1
ATOM 1001 N N . GLN A 1 131 ? -16.096 7.016 28.596 1.00 82.25 131 GLN A N 1
ATOM 1002 C CA . GLN A 1 131 ? -15.234 5.916 29.062 1.00 82.25 131 GLN A CA 1
ATOM 1003 C C . GLN A 1 131 ? -14.358 5.318 27.943 1.00 82.25 131 GLN A C 1
ATOM 1005 O O . GLN A 1 131 ? -13.467 4.517 28.214 1.00 82.25 131 GLN A O 1
ATOM 1010 N N . ILE A 1 132 ? -14.625 5.655 26.673 1.00 82.56 132 ILE A N 1
ATOM 1011 C CA . ILE A 1 132 ? -13.852 5.142 25.530 1.00 82.56 132 ILE A CA 1
ATOM 1012 C C . ILE A 1 132 ? -12.445 5.769 25.491 1.00 82.56 132 ILE A C 1
ATOM 1014 O O . ILE A 1 132 ? -11.490 5.000 25.466 1.00 82.56 132 ILE A O 1
ATOM 1018 N N . PRO A 1 133 ? -12.276 7.109 25.530 1.00 83.44 133 PRO A N 1
ATOM 1019 C CA . PRO A 1 133 ? -10.963 7.753 25.604 1.00 83.44 133 PRO A CA 1
ATOM 1020 C C . PRO A 1 133 ? -10.124 7.316 26.804 1.00 83.44 133 PRO A C 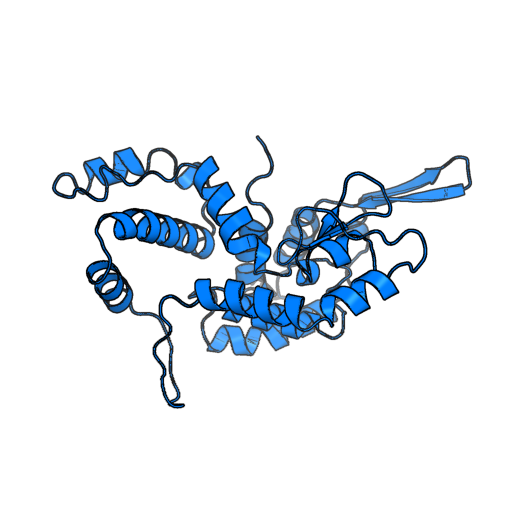1
ATOM 1022 O O . PRO A 1 133 ? -8.922 7.164 26.659 1.00 83.44 133 PRO A O 1
ATOM 1025 N N . GLU A 1 134 ? -10.751 7.057 27.958 1.00 81.38 134 GLU A N 1
ATOM 1026 C CA . GLU A 1 134 ? -10.056 6.568 29.161 1.00 81.38 134 GLU A CA 1
ATOM 1027 C C . GLU A 1 134 ? -9.314 5.247 28.905 1.00 81.38 134 GLU A C 1
ATOM 1029 O O . GLU A 1 134 ? -8.241 5.005 29.453 1.00 81.38 134 GLU A O 1
ATOM 1034 N N . LYS A 1 135 ? -9.889 4.381 28.064 1.00 83.06 135 LYS A N 1
ATOM 1035 C CA . LYS A 1 135 ? -9.322 3.070 27.724 1.00 83.06 135 LYS A CA 1
ATOM 1036 C C . LYS A 1 135 ? -8.606 3.045 26.374 1.00 83.06 135 LYS A C 1
ATOM 1038 O O . LYS A 1 135 ? -7.962 2.047 26.058 1.00 83.06 135 LYS A O 1
ATOM 1043 N N . PHE A 1 136 ? -8.755 4.092 25.568 1.00 86.06 136 PHE A N 1
ATOM 1044 C CA . PHE A 1 136 ? -8.149 4.194 24.250 1.00 86.06 136 PHE A CA 1
ATOM 1045 C C . PHE A 1 136 ? -6.642 4.363 24.401 1.00 86.06 136 PHE A C 1
ATOM 1047 O O . PHE A 1 136 ? -6.180 5.326 25.001 1.00 86.06 136 PHE A O 1
ATOM 1054 N N . PHE A 1 137 ? -5.870 3.441 23.833 1.00 84.94 137 PHE A N 1
ATOM 1055 C CA . PHE A 1 137 ? -4.421 3.510 23.912 1.00 84.94 137 PHE A CA 1
ATOM 1056 C C . PHE A 1 137 ? -3.805 2.929 22.646 1.00 84.94 137 PHE A C 1
ATOM 1058 O O . PHE A 1 137 ? -3.696 1.710 22.503 1.00 84.94 137 PHE A O 1
ATOM 1065 N N . ILE A 1 138 ? -3.370 3.788 21.723 1.00 83.06 138 ILE A N 1
ATOM 1066 C CA . ILE A 1 138 ? -2.695 3.376 20.487 1.00 83.06 138 ILE A CA 1
ATOM 1067 C C . ILE A 1 138 ? -1.430 4.201 20.239 1.00 83.06 138 ILE A C 1
ATOM 1069 O O . ILE A 1 138 ? -1.373 5.069 19.384 1.00 83.06 138 ILE A O 1
ATOM 1073 N N . GLN A 1 139 ? -0.364 3.897 20.971 1.00 81.00 139 GLN A N 1
ATOM 1074 C CA . GLN A 1 139 ? 0.947 4.500 20.715 1.00 81.00 139 GLN A CA 1
ATOM 1075 C C . GLN A 1 139 ? 1.616 3.932 19.453 1.00 81.00 139 GLN A C 1
ATOM 1077 O O . GLN A 1 139 ? 1.157 2.939 18.879 1.00 81.00 139 GLN A O 1
ATOM 1082 N N . HIS A 1 140 ? 2.745 4.525 19.047 1.00 76.19 140 HIS A N 1
ATOM 1083 C CA . HIS A 1 140 ? 3.482 4.148 17.835 1.00 76.19 140 HIS A CA 1
ATOM 1084 C C . HIS A 1 140 ? 3.761 2.632 17.734 1.00 76.19 140 HIS A C 1
ATOM 1086 O O . HIS A 1 140 ? 3.623 2.056 16.655 1.00 76.19 140 HIS A O 1
ATOM 1092 N N . SER A 1 141 ? 4.096 1.955 18.843 1.00 75.31 141 SER A N 1
ATOM 1093 C CA . SER A 1 141 ? 4.426 0.522 18.831 1.00 75.31 141 SER A CA 1
ATOM 1094 C C . SER A 1 141 ? 3.186 -0.340 18.587 1.00 75.31 141 SER A C 1
ATOM 1096 O O . SER A 1 141 ? 3.224 -1.289 17.806 1.00 75.31 141 SER A O 1
ATOM 1098 N N . LYS A 1 142 ? 2.050 0.015 19.203 1.00 80.56 142 LYS A N 1
ATOM 1099 C CA . LYS A 1 142 ? 0.778 -0.687 18.985 1.00 80.56 142 LYS A CA 1
ATOM 1100 C C . LYS A 1 142 ? 0.225 -0.401 17.591 1.00 80.56 142 LYS A C 1
ATOM 1102 O O . LYS A 1 142 ? -0.239 -1.330 16.940 1.00 80.56 142 LYS A O 1
ATOM 1107 N N . MET A 1 143 ? 0.359 0.835 17.107 1.00 77.75 143 MET A N 1
ATOM 1108 C CA . MET A 1 143 ? 0.060 1.220 15.726 1.00 77.75 143 MET A CA 1
ATOM 1109 C C . MET A 1 143 ? 0.860 0.365 14.733 1.00 77.75 143 MET A C 1
ATOM 1111 O O . MET A 1 143 ? 0.276 -0.266 13.853 1.00 77.75 143 MET A O 1
ATOM 1115 N N . SER A 1 144 ? 2.180 0.263 14.927 1.00 72.56 144 SER A N 1
ATOM 1116 C CA . SER A 1 144 ? 3.053 -0.584 14.109 1.00 72.56 144 SER A CA 1
ATOM 1117 C C . SER A 1 144 ? 2.622 -2.050 14.146 1.00 72.56 144 SER A C 1
ATOM 1119 O O . SER A 1 144 ? 2.496 -2.677 13.099 1.00 72.56 144 SER A O 1
ATOM 1121 N N . CYS A 1 145 ? 2.297 -2.594 15.322 1.00 68.75 145 CYS A N 1
ATOM 1122 C CA . CYS A 1 145 ? 1.833 -3.975 15.439 1.00 68.75 145 CYS A CA 1
ATOM 1123 C C . CYS A 1 145 ? 0.489 -4.225 14.738 1.00 68.75 145 CYS A C 1
ATOM 1125 O O . CYS A 1 145 ? 0.357 -5.199 13.996 1.00 68.75 145 CYS A O 1
ATOM 1127 N N . VAL A 1 146 ? -0.505 -3.357 14.951 1.00 73.06 146 VAL A N 1
ATOM 1128 C CA . VAL A 1 146 ? -1.827 -3.464 14.311 1.00 73.06 146 VAL A CA 1
ATOM 1129 C C . VAL A 1 146 ? -1.687 -3.390 12.793 1.00 73.06 146 VAL A C 1
ATOM 1131 O O . VAL A 1 146 ? -2.315 -4.170 12.080 1.00 73.06 146 VAL A O 1
ATOM 1134 N N . ILE A 1 147 ? -0.818 -2.516 12.285 1.00 68.62 147 ILE A N 1
ATOM 1135 C CA . ILE A 1 147 ? -0.602 -2.377 10.846 1.00 68.62 147 ILE A CA 1
ATOM 1136 C C . ILE A 1 147 ? 0.203 -3.549 10.280 1.00 68.62 147 ILE A C 1
ATOM 1138 O O . ILE A 1 147 ? -0.277 -4.221 9.369 1.00 68.62 147 ILE A O 1
ATOM 1142 N N . SER A 1 148 ? 1.367 -3.867 10.841 1.00 63.62 148 SER A N 1
ATOM 1143 C CA . SER A 1 148 ? 2.251 -4.924 10.331 1.00 63.62 148 SER A CA 1
ATOM 1144 C C . SER A 1 148 ? 1.670 -6.324 10.457 1.00 63.62 148 SER A C 1
ATOM 1146 O O . SER A 1 148 ? 1.791 -7.117 9.528 1.00 63.62 148 SER A O 1
ATOM 1148 N N . TYR A 1 149 ? 1.056 -6.650 11.598 1.00 60.91 149 TYR A N 1
ATOM 1149 C CA . TYR A 1 149 ? 0.556 -8.000 11.877 1.00 60.91 149 TYR A CA 1
ATOM 1150 C C . TYR A 1 149 ? -0.943 -8.141 11.627 1.00 60.91 149 TYR A C 1
ATOM 1152 O O . TYR A 1 149 ? -1.398 -9.237 11.305 1.00 60.91 149 TYR A O 1
ATOM 1160 N N . GLY A 1 150 ? -1.708 -7.056 11.765 1.00 67.12 150 GLY A N 1
ATOM 1161 C CA . GLY A 1 150 ? -3.140 -7.056 11.478 1.00 67.12 150 GLY A CA 1
ATOM 1162 C C . GLY A 1 150 ? -3.429 -6.858 9.996 1.00 67.12 150 GLY A C 1
ATOM 1163 O O . GLY A 1 150 ? -4.204 -7.617 9.435 1.00 67.12 150 GLY A O 1
ATOM 1164 N N . PHE A 1 151 ? -2.794 -5.887 9.337 1.00 66.50 151 PHE A N 1
ATOM 1165 C CA . PHE A 1 151 ? -3.083 -5.556 7.936 1.00 66.50 151 PHE A CA 1
ATOM 1166 C C . PHE A 1 151 ? -2.052 -6.120 6.956 1.00 66.50 151 PHE A C 1
ATOM 1168 O O . PHE A 1 151 ? -2.437 -6.667 5.924 1.00 66.50 151 PHE A O 1
ATOM 1175 N N . GLY A 1 152 ? -0.763 -6.054 7.290 1.00 60.97 152 GLY A N 1
ATOM 1176 C CA . GLY A 1 152 ? 0.354 -6.496 6.451 1.00 60.97 152 GLY A CA 1
ATOM 1177 C C . GLY A 1 152 ? 0.174 -7.868 5.785 1.00 60.97 152 GLY A C 1
ATOM 1178 O O . GLY A 1 152 ? 0.383 -7.955 4.573 1.00 60.97 152 GLY A O 1
ATOM 1179 N N . PRO A 1 153 ? -0.293 -8.926 6.486 1.00 60.69 153 PRO A N 1
ATOM 1180 C CA . PRO A 1 153 ? -0.454 -10.255 5.890 1.00 60.69 153 PRO A CA 1
ATOM 1181 C C . PRO A 1 153 ? -1.493 -10.319 4.764 1.00 60.69 153 PRO A C 1
ATOM 1183 O O . PRO A 1 153 ? -1.460 -11.240 3.950 1.00 60.69 153 PRO A O 1
ATOM 1186 N N . TYR A 1 154 ? -2.413 -9.354 4.703 1.00 57.53 154 TYR A N 1
ATOM 1187 C CA . TYR A 1 154 ? -3.474 -9.302 3.698 1.00 57.53 154 TYR A CA 1
ATOM 1188 C C . TYR A 1 154 ? -3.051 -8.581 2.415 1.00 57.53 154 TYR A C 1
ATOM 1190 O O . TYR A 1 154 ? -3.769 -8.639 1.414 1.00 57.53 154 TYR A O 1
ATOM 1198 N N . PHE A 1 155 ? -1.880 -7.939 2.405 1.00 60.66 155 PHE A N 1
ATOM 1199 C CA . PHE A 1 155 ? -1.376 -7.225 1.242 1.00 60.66 155 PHE A CA 1
ATOM 1200 C C . PHE A 1 155 ? -0.126 -7.912 0.685 1.00 60.66 155 PHE A C 1
ATOM 1202 O O . PHE A 1 155 ? 0.950 -7.887 1.275 1.00 60.66 155 PHE A O 1
ATOM 1209 N N . HIS A 1 156 ? -0.249 -8.519 -0.499 1.00 58.75 156 HIS A N 1
ATOM 1210 C CA . HIS A 1 156 ? 0.907 -9.041 -1.225 1.00 58.75 156 HIS A CA 1
ATOM 1211 C C . HIS A 1 156 ? 1.629 -7.883 -1.926 1.00 58.75 156 HIS A C 1
ATOM 1213 O O . HIS A 1 156 ? 1.300 -7.504 -3.048 1.00 58.75 156 HIS A O 1
ATOM 1219 N N . LEU A 1 157 ? 2.598 -7.280 -1.235 1.00 70.06 157 LEU A N 1
ATOM 1220 C CA . LEU A 1 157 ? 3.264 -6.047 -1.681 1.00 70.06 157 LEU A CA 1
ATOM 1221 C C . LEU A 1 157 ? 4.376 -6.261 -2.702 1.00 70.06 157 LEU A C 1
ATOM 1223 O O . LEU A 1 157 ? 5.054 -5.311 -3.083 1.00 70.06 157 LEU A O 1
ATOM 1227 N N . ARG A 1 158 ? 4.500 -7.484 -3.227 1.00 71.69 158 ARG A N 1
ATOM 1228 C CA . ARG A 1 158 ? 5.376 -7.799 -4.357 1.00 71.69 158 ARG A CA 1
ATOM 1229 C C . ARG A 1 158 ? 5.098 -6.896 -5.555 1.00 71.69 158 ARG A C 1
ATOM 1231 O O . ARG A 1 158 ? 6.035 -6.502 -6.228 1.00 71.69 158 ARG A O 1
ATOM 1238 N N . VAL A 1 159 ? 3.850 -6.473 -5.764 1.00 73.88 159 VAL A N 1
ATOM 1239 C CA . VAL A 1 159 ? 3.482 -5.500 -6.808 1.00 73.88 159 VAL A CA 1
ATOM 1240 C C . VAL A 1 159 ? 4.234 -4.159 -6.712 1.00 73.88 159 VAL A C 1
ATOM 1242 O O . VAL A 1 159 ? 4.327 -3.430 -7.703 1.00 73.88 159 VAL A O 1
ATOM 1245 N N . LEU A 1 160 ? 4.781 -3.818 -5.538 1.00 80.75 160 LEU A N 1
ATOM 1246 C CA . LEU A 1 160 ? 5.607 -2.628 -5.345 1.00 80.75 160 LEU A CA 1
ATOM 1247 C C . LEU A 1 160 ? 7.077 -2.827 -5.727 1.00 80.75 160 LEU A C 1
ATOM 1249 O O . LEU A 1 160 ? 7.788 -1.831 -5.879 1.00 80.75 160 LEU A O 1
ATOM 1253 N N . ASP A 1 161 ? 7.530 -4.070 -5.893 1.00 80.94 161 ASP A N 1
ATOM 1254 C CA . ASP A 1 161 ? 8.883 -4.370 -6.346 1.00 80.94 161 ASP A CA 1
ATOM 1255 C C . ASP A 1 161 ? 9.061 -3.873 -7.798 1.00 80.94 161 ASP A C 1
ATOM 1257 O O . ASP A 1 161 ? 8.293 -4.257 -8.695 1.00 80.94 161 ASP A O 1
ATOM 1261 N N . PRO A 1 162 ? 10.077 -3.030 -8.074 1.00 81.88 162 PRO A N 1
ATOM 1262 C CA . PRO A 1 162 ? 10.409 -2.587 -9.427 1.00 81.88 162 PRO A CA 1
ATOM 1263 C C . PRO A 1 162 ? 10.556 -3.719 -10.453 1.00 81.88 162 PRO A C 1
ATOM 1265 O O . PRO A 1 162 ? 10.280 -3.503 -11.636 1.00 81.88 162 PRO A O 1
ATOM 1268 N N . ALA A 1 163 ? 11.006 -4.901 -10.026 1.00 78.19 163 ALA A N 1
ATOM 1269 C CA . ALA A 1 163 ? 11.173 -6.075 -10.876 1.00 78.19 163 ALA A CA 1
ATOM 1270 C C . ALA A 1 163 ? 9.843 -6.785 -11.167 1.00 78.19 163 ALA A C 1
ATOM 1272 O O . ALA A 1 163 ? 9.661 -7.316 -12.263 1.00 78.19 163 ALA A O 1
ATOM 1273 N N . ALA A 1 164 ? 8.894 -6.747 -10.230 1.00 80.44 164 ALA A N 1
ATOM 1274 C CA . ALA A 1 164 ? 7.603 -7.414 -10.365 1.00 80.44 164 ALA A CA 1
ATOM 1275 C C . ALA A 1 164 ? 6.572 -6.592 -11.154 1.00 80.44 164 ALA A C 1
ATOM 1277 O O . ALA A 1 164 ? 5.546 -7.116 -11.574 1.00 80.44 164 ALA A O 1
ATOM 1278 N N . ARG A 1 165 ? 6.827 -5.302 -11.414 1.00 83.25 165 ARG A N 1
ATOM 1279 C CA . ARG A 1 165 ? 5.861 -4.406 -12.084 1.00 83.25 165 ARG A CA 1
ATOM 1280 C C . ARG A 1 165 ? 5.402 -4.864 -13.475 1.00 83.25 165 ARG A C 1
ATOM 1282 O O . ARG A 1 165 ? 4.367 -4.403 -13.946 1.00 83.25 165 ARG A O 1
ATOM 1289 N N . THR A 1 166 ? 6.185 -5.707 -14.150 1.00 82.75 166 THR A N 1
ATOM 1290 C CA . THR A 1 166 ? 5.866 -6.275 -15.471 1.00 82.75 166 THR A CA 1
ATOM 1291 C C . THR A 1 166 ? 5.347 -7.712 -15.401 1.00 82.75 166 THR A C 1
ATOM 1293 O O . THR A 1 166 ? 5.127 -8.320 -16.447 1.00 82.75 166 THR A O 1
ATOM 1296 N N . GLU A 1 167 ? 5.186 -8.282 -14.204 1.00 82.69 167 GLU A N 1
ATOM 1297 C CA . GLU A 1 167 ? 4.589 -9.608 -14.031 1.00 82.69 167 GLU A CA 1
ATOM 1298 C C . GLU A 1 167 ? 3.128 -9.604 -14.513 1.00 82.69 167 GLU A C 1
ATOM 1300 O O . GLU A 1 167 ? 2.433 -8.585 -14.473 1.00 82.69 167 GLU A O 1
ATOM 1305 N N . PHE A 1 168 ? 2.671 -10.760 -15.002 1.00 73.56 168 PHE A N 1
ATOM 1306 C CA . PHE A 1 168 ? 1.386 -10.919 -15.692 1.00 73.56 168 PHE A CA 1
ATOM 1307 C C . PHE A 1 168 ? 0.179 -10.451 -14.862 1.00 73.56 168 PHE A C 1
ATOM 1309 O O . PHE A 1 168 ? -0.796 -9.953 -15.419 1.00 73.56 168 PHE A O 1
ATOM 1316 N N . ASP A 1 169 ? 0.251 -10.561 -13.537 1.00 78.94 169 ASP A N 1
ATOM 1317 C CA . ASP A 1 169 ? -0.829 -10.229 -12.614 1.00 78.94 169 ASP A CA 1
ATOM 1318 C C . ASP A 1 169 ? -0.572 -8.958 -11.788 1.00 78.94 169 ASP A C 1
ATOM 1320 O O . ASP A 1 169 ? -1.443 -8.555 -11.019 1.00 78.94 169 ASP A O 1
ATOM 1324 N N . ALA A 1 170 ? 0.563 -8.273 -11.970 1.00 80.38 170 ALA A N 1
ATOM 1325 C CA . ALA A 1 170 ? 0.936 -7.103 -11.168 1.00 80.38 170 ALA A CA 1
ATOM 1326 C C . ALA A 1 170 ? -0.138 -6.002 -11.213 1.00 80.38 170 ALA A C 1
ATOM 1328 O O . ALA A 1 170 ? -0.496 -5.398 -10.203 1.00 80.38 170 ALA A O 1
ATOM 1329 N N . THR A 1 171 ? -0.744 -5.791 -12.381 1.00 81.81 171 THR A N 1
ATOM 1330 C CA . THR A 1 171 ? -1.826 -4.807 -12.526 1.00 81.81 171 THR A CA 1
ATOM 1331 C C . THR A 1 171 ? -3.080 -5.218 -11.744 1.00 81.81 171 THR A C 1
ATOM 1333 O O . THR A 1 171 ? -3.717 -4.380 -11.104 1.00 81.81 171 THR A O 1
ATOM 1336 N N . ASP A 1 172 ? -3.435 -6.505 -11.762 1.00 80.50 172 ASP A N 1
ATOM 1337 C CA . ASP A 1 172 ? -4.581 -7.024 -11.013 1.00 80.50 172 ASP A CA 1
ATOM 1338 C C . ASP A 1 172 ? -4.321 -7.018 -9.506 1.00 80.50 172 ASP A C 1
ATOM 1340 O O . ASP A 1 172 ? -5.229 -6.694 -8.740 1.00 80.50 172 ASP A O 1
ATOM 1344 N N . GLN A 1 173 ? -3.092 -7.315 -9.076 1.00 80.56 173 GLN A N 1
ATOM 1345 C CA . GLN A 1 173 ? -2.674 -7.177 -7.683 1.00 80.56 173 GLN A CA 1
ATOM 1346 C C . GLN A 1 173 ? -2.841 -5.731 -7.213 1.00 80.56 173 GLN A C 1
ATOM 1348 O O . GLN A 1 173 ? -3.435 -5.503 -6.161 1.00 80.56 173 GLN A O 1
ATOM 1353 N N . MET A 1 174 ? -2.430 -4.749 -8.024 1.00 83.88 174 MET A N 1
ATOM 1354 C CA . MET A 1 174 ? -2.613 -3.342 -7.678 1.00 83.88 174 MET A CA 1
ATOM 1355 C C . MET A 1 174 ? -4.103 -2.998 -7.539 1.00 83.88 174 MET A C 1
ATOM 1357 O O . MET A 1 174 ? -4.514 -2.453 -6.525 1.00 83.88 174 MET A O 1
ATOM 1361 N N . VAL A 1 175 ? -4.964 -3.402 -8.477 1.00 83.38 175 VAL A N 1
ATOM 1362 C CA . VAL A 1 175 ? -6.420 -3.172 -8.351 1.00 83.38 175 VAL A CA 1
ATOM 1363 C C . VAL A 1 175 ? -6.999 -3.827 -7.089 1.00 83.38 175 VAL A C 1
ATOM 1365 O O . VAL A 1 175 ? -7.829 -3.221 -6.411 1.00 83.38 175 VAL A O 1
ATOM 1368 N N . ARG A 1 176 ? -6.566 -5.048 -6.749 1.00 81.25 176 ARG A N 1
ATOM 1369 C CA . ARG A 1 176 ? -7.010 -5.751 -5.533 1.00 81.25 176 ARG A CA 1
ATOM 1370 C C . ARG A 1 176 ? -6.612 -4.996 -4.272 1.00 81.25 176 ARG A C 1
ATOM 1372 O O . ARG A 1 176 ? -7.472 -4.790 -3.426 1.00 81.25 176 ARG A O 1
ATOM 1379 N N . VAL A 1 177 ? -5.366 -4.527 -4.179 1.00 80.38 177 VAL A N 1
ATOM 1380 C CA . VAL A 1 177 ? -4.897 -3.701 -3.053 1.00 80.38 177 VAL A CA 1
ATOM 1381 C C . VAL A 1 177 ? -5.733 -2.422 -2.942 1.00 80.38 177 VAL A C 1
ATOM 1383 O O . VAL A 1 177 ? -6.149 -2.048 -1.852 1.00 80.38 177 VAL A O 1
ATOM 1386 N N . GLY A 1 178 ? -6.060 -1.790 -4.072 1.00 81.19 178 GLY A N 1
ATOM 1387 C CA . GLY A 1 178 ? -6.844 -0.551 -4.104 1.00 81.19 178 GLY A CA 1
ATOM 1388 C C . GLY A 1 178 ? -8.289 -0.743 -3.652 1.00 81.19 178 GLY A C 1
ATOM 1389 O O . GLY A 1 178 ? -8.846 0.141 -3.015 1.00 81.19 178 GLY A O 1
ATOM 1390 N N . ARG A 1 179 ? -8.876 -1.910 -3.940 1.00 80.00 179 ARG A N 1
ATOM 1391 C CA . ARG A 1 179 ? -10.210 -2.308 -3.459 1.00 80.00 179 ARG A CA 1
ATOM 1392 C C . ARG A 1 179 ? -10.207 -2.767 -2.005 1.00 80.00 179 ARG A C 1
ATOM 1394 O O . ARG A 1 179 ? -11.207 -2.601 -1.319 1.00 80.00 179 ARG A O 1
ATOM 1401 N N . ALA A 1 180 ? -9.112 -3.374 -1.558 1.00 74.88 180 ALA A N 1
ATOM 1402 C CA . ALA A 1 180 ? -8.970 -3.878 -0.199 1.00 74.88 180 ALA A CA 1
ATOM 1403 C C . ALA A 1 180 ? -8.707 -2.760 0.823 1.00 74.88 180 ALA A C 1
ATOM 1405 O O . ALA A 1 180 ? -8.982 -2.955 2.003 1.00 74.88 180 ALA A O 1
ATOM 1406 N N . LEU A 1 181 ? -8.205 -1.595 0.390 1.00 73.00 181 LEU A N 1
ATOM 1407 C CA . LEU A 1 181 ? -7.992 -0.434 1.254 1.00 73.00 181 LEU A CA 1
ATOM 1408 C C . LEU A 1 181 ? -9.213 0.500 1.232 1.00 73.00 181 LEU A C 1
ATOM 1410 O O . LEU A 1 181 ? -9.388 1.259 0.272 1.00 73.00 181 LEU A O 1
ATOM 1414 N N . PRO A 1 182 ? -10.065 0.481 2.277 1.00 68.88 182 PRO A N 1
ATOM 1415 C CA . PRO A 1 182 ? -11.298 1.256 2.289 1.00 68.88 182 PRO A CA 1
ATOM 1416 C C . PRO A 1 182 ? -10.998 2.755 2.226 1.00 68.88 182 PRO A C 1
ATOM 1418 O O . PRO A 1 182 ? -10.087 3.244 2.895 1.00 68.88 182 PRO A O 1
ATOM 1421 N N . ASN A 1 183 ? -11.784 3.488 1.433 1.00 71.31 183 ASN A N 1
ATOM 1422 C CA . ASN A 1 183 ? -11.709 4.945 1.245 1.00 71.31 183 ASN A CA 1
ATOM 1423 C C . ASN A 1 183 ? -10.342 5.493 0.786 1.00 71.31 183 ASN A C 1
ATOM 1425 O O . ASN A 1 183 ? -10.139 6.708 0.788 1.00 71.31 183 ASN A O 1
ATOM 1429 N N . LEU A 1 184 ? -9.406 4.633 0.365 1.00 80.12 184 LEU A N 1
ATOM 1430 C CA . LEU A 1 184 ? -8.132 5.079 -0.192 1.00 80.12 184 LEU A CA 1
ATOM 1431 C C . LEU A 1 184 ? -8.324 5.655 -1.595 1.00 80.12 184 LEU A C 1
ATOM 1433 O O . LEU A 1 184 ? -7.850 6.748 -1.898 1.00 80.12 184 LEU A O 1
ATOM 1437 N N . LEU A 1 185 ? -9.016 4.918 -2.457 1.00 84.12 185 LEU A N 1
ATOM 1438 C CA . LEU A 1 185 ? -9.336 5.315 -3.823 1.00 84.12 185 LEU A CA 1
ATOM 1439 C C . LEU A 1 185 ? -10.858 5.371 -3.969 1.00 84.12 185 LEU A C 1
ATOM 1441 O O . LEU A 1 185 ? -11.560 4.501 -3.462 1.00 84.12 185 LEU A O 1
ATOM 1445 N N . SER A 1 186 ? -11.368 6.382 -4.667 1.00 84.69 186 SER A N 1
ATOM 1446 C CA . SER A 1 186 ? -12.752 6.376 -5.149 1.00 84.69 186 SER A CA 1
ATOM 1447 C C . SER A 1 186 ? -12.954 5.269 -6.185 1.00 84.69 186 SER A C 1
ATOM 1449 O O . SER A 1 186 ? -11.999 4.864 -6.849 1.00 84.69 186 SER A O 1
ATOM 1451 N N . ASP A 1 187 ? -14.197 4.842 -6.411 1.00 79.69 187 ASP A N 1
ATOM 1452 C CA . ASP A 1 187 ? -14.525 3.851 -7.452 1.00 79.69 187 ASP A CA 1
ATOM 1453 C C . ASP A 1 187 ? -13.948 4.258 -8.820 1.00 79.69 187 ASP A C 1
ATOM 1455 O O . ASP A 1 187 ? -13.324 3.462 -9.522 1.00 79.69 187 ASP A O 1
ATOM 1459 N N . SER A 1 188 ? -14.029 5.555 -9.138 1.00 83.81 188 SER A N 1
ATOM 1460 C CA . SER A 1 188 ? -13.465 6.119 -10.367 1.00 83.81 188 SER A CA 1
ATOM 1461 C C . SER A 1 188 ? -11.933 6.035 -10.440 1.00 83.81 188 SER A C 1
ATOM 1463 O O . SER A 1 188 ? -11.364 5.877 -11.521 1.00 83.81 188 SER A O 1
ATOM 1465 N N . GLU A 1 189 ? -11.242 6.139 -9.302 1.00 86.81 189 GLU A N 1
ATOM 1466 C CA . GLU A 1 189 ? -9.790 5.984 -9.204 1.00 86.81 189 GLU A CA 1
ATOM 1467 C C . GLU A 1 189 ? -9.381 4.507 -9.261 1.00 86.81 189 GLU A C 1
ATOM 1469 O O . GLU A 1 189 ? -8.365 4.197 -9.882 1.00 86.81 189 GLU A O 1
ATOM 1474 N N . ILE A 1 190 ? -10.176 3.596 -8.689 1.00 83.31 190 ILE A N 1
ATOM 1475 C CA . ILE A 1 190 ? -9.972 2.141 -8.776 1.00 83.31 190 ILE A CA 1
ATOM 1476 C C . ILE A 1 190 ? -10.092 1.665 -10.227 1.00 83.31 190 ILE A C 1
ATOM 1478 O O . ILE A 1 190 ? -9.299 0.839 -10.671 1.00 83.31 190 ILE A O 1
ATOM 1482 N N . ASP A 1 191 ? -11.019 2.209 -11.011 1.00 80.06 191 ASP A N 1
ATOM 1483 C CA . ASP A 1 191 ? -11.116 1.861 -12.434 1.00 80.06 191 ASP A CA 1
ATOM 1484 C C . ASP A 1 191 ? -9.922 2.396 -13.240 1.00 80.06 191 ASP A C 1
ATOM 1486 O O . ASP A 1 191 ? -9.460 1.782 -14.208 1.00 80.06 191 ASP A O 1
ATOM 1490 N N . ARG A 1 192 ? -9.367 3.537 -12.815 1.00 85.88 192 ARG A N 1
ATOM 1491 C CA . ARG A 1 192 ? -8.216 4.178 -13.465 1.00 85.88 192 ARG A CA 1
ATOM 1492 C C . ARG A 1 192 ? -6.875 3.586 -13.044 1.00 85.88 192 ARG A C 1
ATOM 1494 O O . ARG A 1 192 ? -5.946 3.630 -13.852 1.00 85.88 192 ARG A O 1
ATOM 1501 N N . ILE A 1 193 ? -6.746 3.015 -11.840 1.00 88.75 193 ILE A N 1
ATOM 1502 C CA . ILE A 1 193 ? -5.456 2.516 -11.331 1.00 88.75 193 ILE A CA 1
ATOM 1503 C C . ILE A 1 193 ? -4.871 1.437 -12.238 1.00 88.75 193 ILE A C 1
ATOM 1505 O O . ILE A 1 193 ? -3.665 1.431 -12.461 1.00 88.75 193 ILE A O 1
ATOM 1509 N N . ARG A 1 194 ? -5.720 0.596 -12.843 1.00 85.12 194 ARG A N 1
ATOM 1510 C CA . ARG A 1 194 ? -5.316 -0.407 -13.835 1.00 85.12 194 ARG A CA 1
ATOM 1511 C C . ARG A 1 194 ? -4.527 0.236 -14.976 1.00 85.12 194 ARG A C 1
ATOM 1513 O O . ARG A 1 194 ? -3.382 -0.128 -15.223 1.00 85.12 194 ARG A O 1
ATOM 1520 N N . HIS A 1 195 ? -5.118 1.229 -15.639 1.00 83.88 195 HIS A N 1
ATOM 1521 C CA . HIS A 1 195 ? -4.487 1.916 -16.767 1.00 83.88 195 HIS A CA 1
ATOM 1522 C C . HIS A 1 195 ? -3.230 2.683 -16.345 1.00 83.88 195 HIS A C 1
ATOM 1524 O O . HIS A 1 195 ? -2.203 2.613 -17.017 1.00 83.88 195 HIS A O 1
ATOM 1530 N N . VAL A 1 196 ? -3.288 3.380 -15.206 1.00 88.69 196 VAL A N 1
ATOM 1531 C CA . VAL A 1 196 ? -2.148 4.134 -14.663 1.00 88.69 196 VAL A CA 1
ATOM 1532 C C . VAL A 1 196 ? -0.973 3.201 -14.355 1.00 88.69 196 VAL A C 1
ATOM 1534 O O . VAL A 1 196 ? 0.166 3.515 -14.704 1.00 88.69 196 VAL A O 1
ATOM 1537 N N . PHE A 1 197 ? -1.239 2.041 -13.750 1.00 88.81 197 PHE A N 1
ATOM 1538 C CA . PHE A 1 197 ? -0.216 1.047 -13.446 1.00 88.81 197 PHE A CA 1
ATOM 1539 C C . PHE A 1 197 ? 0.374 0.439 -14.721 1.00 88.81 197 PHE A C 1
ATOM 1541 O O . PHE A 1 197 ? 1.591 0.335 -14.821 1.00 88.81 197 PHE A O 1
ATOM 1548 N N . MET A 1 198 ? -0.442 0.138 -15.738 1.00 85.69 198 MET A N 1
ATOM 1549 C CA . MET A 1 198 ? 0.059 -0.326 -17.040 1.00 85.69 198 MET A CA 1
ATOM 1550 C C . MET A 1 198 ? 1.008 0.692 -17.688 1.00 85.69 198 MET A C 1
ATOM 1552 O O . MET A 1 198 ? 2.084 0.319 -18.149 1.00 85.69 198 MET A O 1
ATOM 1556 N N . MET A 1 199 ? 0.667 1.986 -17.663 1.00 86.69 199 MET A N 1
ATOM 1557 C CA . MET A 1 199 ? 1.550 3.048 -18.173 1.00 86.69 199 MET A CA 1
ATOM 1558 C C . MET A 1 199 ? 2.872 3.149 -17.401 1.00 86.69 199 MET A C 1
ATOM 1560 O O . MET A 1 199 ? 3.899 3.547 -17.955 1.00 86.69 199 MET A O 1
ATOM 1564 N N . TYR A 1 200 ? 2.847 2.849 -16.105 1.00 88.94 200 TYR A N 1
ATOM 1565 C CA . TYR A 1 200 ? 4.046 2.751 -15.282 1.00 88.94 200 TYR A CA 1
ATOM 1566 C C . TYR A 1 200 ? 4.866 1.494 -15.621 1.00 88.94 200 TYR A C 1
ATOM 1568 O O . TYR A 1 200 ? 6.086 1.590 -15.778 1.00 88.94 200 TYR A O 1
ATOM 1576 N N . ALA A 1 201 ? 4.218 0.341 -15.784 1.00 86.88 201 ALA A N 1
ATOM 1577 C CA . ALA A 1 201 ? 4.859 -0.936 -16.084 1.00 86.88 201 ALA A CA 1
ATOM 1578 C C . ALA A 1 201 ? 5.627 -0.898 -17.414 1.00 86.88 201 ALA A C 1
ATOM 1580 O O . ALA A 1 201 ? 6.735 -1.421 -17.505 1.00 86.88 201 ALA A O 1
ATOM 1581 N N . THR A 1 202 ? 5.100 -0.195 -18.422 1.00 85.25 202 THR A N 1
ATOM 1582 C CA . THR A 1 202 ? 5.764 -0.028 -19.727 1.00 85.25 202 THR A CA 1
ATOM 1583 C C . THR A 1 202 ? 6.893 1.001 -19.717 1.00 85.25 202 THR A C 1
ATOM 1585 O O . THR A 1 202 ? 7.568 1.193 -20.728 1.00 85.25 202 THR A O 1
ATOM 1588 N N . LYS A 1 203 ? 7.100 1.725 -18.612 1.00 85.56 203 LYS A N 1
ATOM 1589 C CA . LYS A 1 203 ? 8.107 2.781 -18.556 1.00 85.56 203 LYS A CA 1
ATOM 1590 C C . LYS A 1 203 ? 9.508 2.177 -18.466 1.00 85.56 203 LYS A C 1
ATOM 1592 O O . LYS A 1 203 ? 9.800 1.404 -17.552 1.00 85.56 203 LYS A O 1
ATOM 1597 N N . THR A 1 204 ? 10.411 2.611 -19.340 1.00 87.56 204 THR A N 1
ATOM 1598 C CA . THR A 1 204 ? 11.846 2.352 -19.179 1.00 87.56 204 THR A CA 1
ATOM 1599 C C . THR A 1 204 ? 12.346 3.073 -17.931 1.00 87.56 204 THR A C 1
ATOM 1601 O O . THR A 1 204 ? 12.220 4.295 -17.827 1.00 87.56 204 THR A O 1
ATOM 1604 N N . ILE A 1 205 ? 12.877 2.313 -16.974 1.00 85.25 205 ILE A N 1
ATOM 1605 C CA . ILE A 1 205 ? 13.444 2.845 -15.735 1.00 85.25 205 ILE A CA 1
ATOM 1606 C C . ILE A 1 205 ? 14.931 2.538 -15.715 1.00 85.25 205 ILE A C 1
ATOM 1608 O O . ILE A 1 205 ? 15.355 1.434 -16.059 1.00 85.25 205 ILE A O 1
ATOM 1612 N N . ASP A 1 206 ? 15.710 3.537 -15.321 1.00 87.00 206 ASP A N 1
ATOM 1613 C CA . ASP A 1 206 ? 17.143 3.394 -15.147 1.00 87.00 206 ASP A CA 1
ATOM 1614 C C . ASP A 1 206 ? 17.442 2.403 -14.011 1.00 87.00 206 ASP A C 1
ATOM 1616 O O . ASP A 1 206 ? 16.886 2.476 -12.912 1.00 87.00 206 ASP A O 1
ATOM 1620 N N . LYS A 1 207 ? 18.350 1.464 -14.283 1.00 84.25 207 LYS A N 1
ATOM 1621 C CA . LYS A 1 207 ? 18.799 0.470 -13.308 1.00 84.25 207 LYS A CA 1
ATOM 1622 C C . LYS A 1 207 ? 19.433 1.121 -12.077 1.00 84.25 207 LYS A C 1
ATOM 1624 O O . LYS A 1 207 ? 19.318 0.560 -10.992 1.00 84.25 207 LYS A O 1
ATOM 1629 N N . SER A 1 208 ? 20.007 2.320 -12.211 1.00 87.88 208 SER A N 1
ATOM 1630 C CA . SER A 1 208 ? 20.561 3.105 -11.097 1.00 87.88 208 SER A CA 1
ATOM 1631 C C . SER A 1 208 ? 19.521 3.518 -10.045 1.00 87.88 208 SER A C 1
ATOM 1633 O O . SER A 1 208 ? 19.870 3.971 -8.961 1.00 87.88 208 SER A O 1
ATOM 1635 N N . TRP A 1 209 ? 18.222 3.393 -10.340 1.00 87.62 209 TRP A N 1
ATOM 1636 C CA . TRP A 1 209 ? 17.165 3.736 -9.386 1.00 87.62 209 TRP A CA 1
ATOM 1637 C C . TRP A 1 209 ? 16.931 2.654 -8.336 1.00 87.62 209 TRP A C 1
ATOM 1639 O O . TRP A 1 209 ? 16.335 2.943 -7.304 1.00 87.62 209 TRP A O 1
ATOM 1649 N N . HIS A 1 210 ? 17.377 1.425 -8.594 1.00 83.75 210 HIS A N 1
ATOM 1650 C CA . HIS A 1 210 ? 17.235 0.308 -7.661 1.00 83.75 210 HIS A CA 1
ATOM 1651 C C . HIS A 1 210 ? 18.550 -0.439 -7.412 1.00 83.75 210 HIS A C 1
ATOM 1653 O O . HIS A 1 210 ? 18.679 -1.045 -6.359 1.00 83.75 210 HIS A O 1
ATOM 1659 N N . ILE A 1 211 ? 19.544 -0.363 -8.304 1.00 85.75 211 ILE A N 1
ATOM 1660 C CA . ILE A 1 211 ? 20.888 -0.917 -8.089 1.00 85.75 211 ILE A CA 1
ATOM 1661 C C . ILE A 1 211 ? 21.816 0.193 -7.598 1.00 85.75 211 ILE A C 1
ATOM 1663 O O . ILE A 1 211 ? 22.085 1.140 -8.336 1.00 85.75 211 ILE A O 1
ATOM 1667 N N . LYS A 1 212 ? 22.323 0.042 -6.373 1.00 86.56 212 LYS A N 1
ATOM 1668 C CA . LYS A 1 212 ? 23.276 0.961 -5.745 1.00 86.56 212 LYS A CA 1
ATOM 1669 C C . LYS A 1 212 ? 24.703 0.678 -6.196 1.00 86.56 212 LYS A C 1
ATOM 1671 O O . LYS A 1 212 ? 25.423 1.595 -6.582 1.00 86.56 212 LYS A O 1
ATOM 1676 N N . SER A 1 213 ? 25.116 -0.586 -6.167 1.00 85.62 213 SER A N 1
ATOM 1677 C CA . SER A 1 213 ? 26.461 -0.982 -6.575 1.00 85.62 213 SER A CA 1
ATOM 1678 C C . SER A 1 213 ? 26.487 -2.411 -7.116 1.00 85.62 213 SER A C 1
ATOM 1680 O O . SER A 1 213 ? 25.583 -3.215 -6.877 1.00 85.62 213 SER A O 1
ATOM 1682 N N . LYS A 1 214 ? 27.514 -2.708 -7.917 1.00 86.56 214 LYS A N 1
ATOM 1683 C CA . LYS A 1 214 ? 27.831 -4.062 -8.375 1.00 86.56 214 LYS A CA 1
ATOM 1684 C C . LYS A 1 214 ? 29.299 -4.327 -8.105 1.00 86.56 214 LYS A C 1
ATOM 1686 O O . LYS A 1 214 ? 30.152 -3.681 -8.710 1.00 86.56 214 LYS A O 1
ATOM 1691 N N . CYS A 1 215 ? 29.582 -5.277 -7.231 1.00 83.81 215 CYS A N 1
ATOM 1692 C CA . CYS A 1 215 ? 30.928 -5.753 -6.953 1.00 83.81 215 CYS A CA 1
ATOM 1693 C C . CYS A 1 215 ? 31.088 -7.181 -7.476 1.00 83.81 215 CYS A C 1
ATOM 1695 O O . CYS A 1 215 ? 30.118 -7.911 -7.672 1.00 83.81 215 CYS A O 1
ATOM 1697 N N . HIS A 1 216 ? 32.328 -7.538 -7.787 1.00 84.19 216 HIS A N 1
ATOM 1698 C CA . HIS A 1 216 ? 32.691 -8.907 -8.121 1.00 84.19 216 HIS A CA 1
ATOM 1699 C C . HIS A 1 216 ? 33.524 -9.419 -6.961 1.00 84.19 216 HIS A C 1
ATOM 1701 O O . HIS A 1 216 ? 34.508 -8.778 -6.583 1.00 84.19 216 HIS A O 1
ATOM 1707 N N . ASP A 1 217 ? 33.105 -10.536 -6.388 1.00 79.50 217 ASP A N 1
ATOM 1708 C CA . ASP A 1 217 ? 33.884 -11.211 -5.364 1.00 79.50 217 ASP A CA 1
ATOM 1709 C C . ASP A 1 217 ? 35.172 -11.785 -5.978 1.00 79.50 217 ASP A C 1
ATOM 1711 O O . ASP A 1 217 ? 35.237 -11.986 -7.197 1.00 79.50 217 ASP A O 1
ATOM 1715 N N . PRO A 1 218 ? 36.193 -12.096 -5.159 1.00 77.50 218 PRO A N 1
ATOM 1716 C CA . PRO A 1 218 ? 37.426 -12.740 -5.623 1.00 77.50 218 PRO A CA 1
ATOM 1717 C C . PRO A 1 218 ? 37.185 -14.032 -6.421 1.00 77.50 218 PRO A C 1
ATOM 1719 O O . PRO A 1 218 ? 37.975 -14.367 -7.299 1.00 77.50 218 PRO A O 1
ATOM 1722 N N . ASP A 1 219 ? 36.063 -14.709 -6.159 1.00 82.06 219 ASP A N 1
ATOM 1723 C CA . ASP A 1 219 ? 35.627 -15.935 -6.837 1.00 82.06 219 ASP A CA 1
ATOM 1724 C C . ASP A 1 219 ? 34.879 -15.681 -8.165 1.00 82.06 219 ASP A C 1
ATOM 1726 O O . ASP A 1 219 ? 34.401 -16.614 -8.807 1.00 82.06 219 ASP A O 1
ATOM 1730 N N . GLY A 1 220 ? 34.740 -14.419 -8.590 1.00 79.56 220 GLY A N 1
ATOM 1731 C CA . GLY A 1 220 ? 34.059 -14.028 -9.830 1.00 79.56 220 GLY A CA 1
ATOM 1732 C C . GLY A 1 220 ? 32.533 -13.913 -9.727 1.00 79.56 220 GLY A C 1
ATOM 1733 O O . GLY A 1 220 ? 31.875 -13.627 -10.728 1.00 79.56 220 GLY A O 1
ATOM 1734 N N . ASN A 1 221 ? 31.955 -14.092 -8.535 1.00 81.38 221 ASN A N 1
ATOM 1735 C CA . ASN A 1 221 ? 30.518 -13.927 -8.310 1.00 81.38 221 ASN A CA 1
ATOM 1736 C C . ASN A 1 221 ? 30.127 -12.444 -8.309 1.00 81.38 221 ASN A C 1
ATOM 1738 O O . ASN A 1 221 ? 30.765 -11.623 -7.654 1.00 81.38 221 ASN A O 1
ATOM 1742 N N . THR A 1 222 ? 29.056 -12.089 -9.022 1.00 83.25 222 THR A N 1
ATOM 1743 C CA . THR A 1 222 ? 28.513 -10.724 -8.999 1.00 83.25 222 THR A CA 1
ATOM 1744 C C . THR A 1 222 ? 27.622 -10.532 -7.776 1.00 83.25 222 THR A C 1
ATOM 1746 O O . THR A 1 222 ? 26.521 -11.079 -7.716 1.00 83.25 222 THR A O 1
ATOM 1749 N N . GLN A 1 223 ? 28.056 -9.693 -6.843 1.00 82.00 223 GLN A N 1
ATOM 1750 C CA . GLN A 1 223 ? 27.204 -9.168 -5.784 1.00 82.00 223 GLN A CA 1
ATOM 1751 C C . GLN A 1 223 ? 26.542 -7.868 -6.249 1.00 82.00 223 GLN A C 1
ATOM 1753 O O . GLN A 1 223 ? 27.183 -6.982 -6.821 1.00 82.00 223 GLN A O 1
ATOM 1758 N N . ILE A 1 224 ? 25.231 -7.765 -6.029 1.00 83.44 224 ILE A N 1
ATOM 1759 C CA . ILE A 1 224 ? 24.437 -6.583 -6.371 1.00 83.44 224 ILE A CA 1
ATOM 1760 C C . ILE A 1 224 ? 23.878 -6.007 -5.078 1.00 83.44 224 ILE A C 1
ATOM 1762 O O . ILE A 1 224 ? 23.094 -6.657 -4.391 1.00 83.44 224 ILE A O 1
ATOM 1766 N N . GLU A 1 225 ? 24.262 -4.774 -4.774 1.00 80.94 225 GLU A N 1
ATOM 1767 C CA . GLU A 1 225 ? 23.681 -4.005 -3.684 1.00 80.94 225 GLU A CA 1
ATOM 1768 C C . GLU A 1 225 ? 22.500 -3.196 -4.228 1.00 80.94 225 GLU A C 1
ATOM 1770 O O . GLU A 1 225 ? 22.638 -2.464 -5.216 1.00 80.94 225 GLU A O 1
ATOM 1775 N N . TYR A 1 226 ? 21.338 -3.310 -3.588 1.00 81.50 226 TYR A N 1
ATOM 1776 C CA . TYR A 1 226 ? 20.127 -2.594 -3.982 1.00 81.50 226 TYR A CA 1
ATOM 1777 C C . TYR A 1 226 ? 19.882 -1.377 -3.085 1.00 81.50 226 TYR A C 1
ATOM 1779 O O . TYR A 1 226 ? 20.243 -1.361 -1.909 1.00 81.50 226 TYR A O 1
ATOM 1787 N N . HIS A 1 227 ? 19.257 -0.341 -3.640 1.00 80.25 227 HIS A N 1
ATOM 1788 C CA . HIS A 1 227 ? 18.705 0.748 -2.839 1.00 80.25 227 HIS A CA 1
ATOM 1789 C C . HIS A 1 227 ? 17.477 0.277 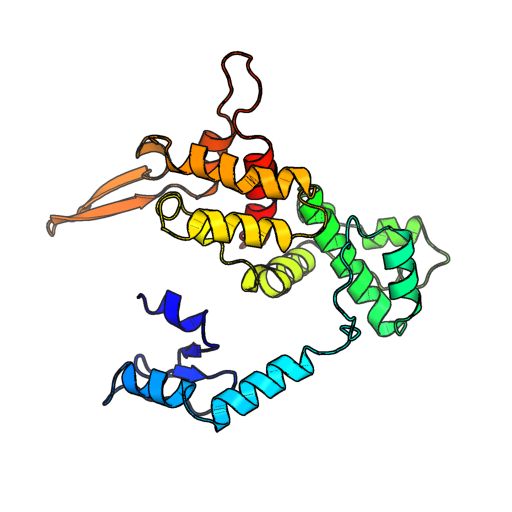-2.048 1.00 80.25 227 HIS A C 1
ATOM 1791 O O . HIS A 1 227 ? 16.773 -0.638 -2.474 1.00 80.25 227 HIS A O 1
ATOM 1797 N N . HIS A 1 228 ? 17.173 0.961 -0.938 1.00 79.44 228 HIS A N 1
ATOM 1798 C CA . HIS A 1 228 ? 15.886 0.792 -0.262 1.00 79.44 228 HIS A CA 1
ATOM 1799 C C . HIS A 1 228 ? 14.728 1.127 -1.216 1.00 79.44 228 HIS A C 1
ATOM 1801 O O . HIS A 1 228 ? 14.850 2.027 -2.056 1.00 79.44 228 HIS A O 1
ATOM 1807 N N . ILE A 1 229 ? 13.599 0.433 -1.068 1.00 80.75 229 ILE A N 1
ATOM 1808 C CA . ILE A 1 229 ? 12.443 0.550 -1.969 1.00 80.75 229 ILE A CA 1
ATOM 1809 C C . ILE A 1 229 ? 11.882 1.985 -2.029 1.00 80.75 229 ILE A C 1
ATOM 1811 O O . ILE A 1 229 ? 11.449 2.440 -3.091 1.00 80.75 229 ILE A O 1
ATOM 1815 N N . ASP A 1 230 ? 12.002 2.752 -0.942 1.00 80.44 230 ASP A N 1
ATOM 1816 C CA . ASP A 1 230 ? 11.612 4.168 -0.900 1.00 80.44 230 ASP A CA 1
ATOM 1817 C C . ASP A 1 230 ? 12.420 5.040 -1.856 1.00 80.44 230 ASP A C 1
ATOM 1819 O O . ASP A 1 230 ? 11.885 5.978 -2.441 1.00 80.44 230 ASP A O 1
ATOM 1823 N N . HIS A 1 231 ? 13.712 4.752 -2.048 1.00 84.62 231 HIS A N 1
ATOM 1824 C CA . HIS A 1 231 ? 14.551 5.532 -2.959 1.00 84.62 231 HIS A CA 1
ATOM 1825 C C . HIS A 1 231 ? 14.007 5.459 -4.388 1.00 84.62 231 HIS A C 1
ATOM 1827 O O . HIS A 1 231 ? 13.906 6.472 -5.086 1.00 84.62 231 HIS A O 1
ATOM 1833 N N . TYR A 1 232 ? 13.614 4.253 -4.796 1.00 88.38 232 TYR A N 1
ATOM 1834 C CA . TYR A 1 232 ? 12.996 4.010 -6.085 1.00 88.38 232 TYR A CA 1
ATOM 1835 C C . TYR A 1 232 ? 11.661 4.750 -6.212 1.00 88.38 232 TYR A C 1
ATOM 1837 O O . TYR A 1 232 ? 11.459 5.501 -7.171 1.00 88.38 232 TYR A O 1
ATOM 1845 N N . TRP A 1 233 ? 10.756 4.576 -5.242 1.00 88.62 233 TRP A N 1
ATOM 1846 C CA . TRP A 1 233 ? 9.430 5.184 -5.320 1.00 88.62 233 TRP A CA 1
ATOM 1847 C C . TRP A 1 233 ? 9.488 6.705 -5.213 1.00 88.62 233 TRP A C 1
ATOM 1849 O O . TRP A 1 233 ? 8.788 7.376 -5.961 1.00 88.62 233 TRP A O 1
ATOM 1859 N N . ASN A 1 234 ? 10.390 7.282 -4.421 1.00 88.56 234 ASN A N 1
ATOM 1860 C CA . ASN A 1 234 ? 10.592 8.731 -4.383 1.00 88.56 234 ASN A CA 1
ATOM 1861 C C . ASN A 1 234 ? 10.998 9.295 -5.753 1.00 88.56 234 ASN A C 1
ATOM 1863 O O . ASN A 1 234 ? 10.447 10.310 -6.180 1.00 88.56 234 ASN A O 1
ATOM 1867 N N . LYS A 1 235 ? 11.890 8.616 -6.490 1.00 90.50 235 LYS A N 1
ATOM 1868 C CA . LYS A 1 235 ? 12.246 8.998 -7.870 1.00 90.50 235 LYS A CA 1
ATOM 1869 C C . LYS A 1 235 ? 11.097 8.793 -8.857 1.00 90.50 235 LYS A C 1
ATOM 1871 O O . LYS A 1 235 ? 10.899 9.596 -9.763 1.00 90.50 235 LYS A O 1
ATOM 1876 N N . MET A 1 236 ? 10.336 7.714 -8.704 1.00 91.00 236 MET A N 1
ATOM 1877 C CA . MET A 1 236 ? 9.215 7.406 -9.590 1.00 91.00 236 MET A CA 1
ATOM 1878 C C . MET A 1 236 ? 8.044 8.380 -9.403 1.00 91.00 236 MET A C 1
ATOM 1880 O O . MET A 1 236 ? 7.414 8.793 -10.379 1.00 91.00 236 MET A O 1
ATOM 1884 N N . LEU A 1 237 ? 7.766 8.768 -8.159 1.00 89.69 237 LEU A N 1
ATOM 1885 C CA . LEU A 1 237 ? 6.670 9.661 -7.790 1.00 89.69 237 LEU A CA 1
ATOM 1886 C C . LEU A 1 237 ? 7.020 11.148 -7.952 1.00 89.69 237 LEU A C 1
ATOM 1888 O O . LEU A 1 237 ? 6.102 11.962 -8.032 1.00 89.69 237 LEU A O 1
ATOM 1892 N N . SER A 1 238 ? 8.305 11.507 -8.057 1.00 89.81 238 SER A N 1
ATOM 1893 C CA . SER A 1 238 ? 8.740 12.872 -8.392 1.00 89.81 238 SER A CA 1
ATOM 1894 C C . SER A 1 238 ? 8.624 13.203 -9.883 1.00 89.81 238 SER A C 1
ATOM 1896 O O . SER A 1 238 ? 8.811 14.352 -10.277 1.00 89.81 238 SER A O 1
ATOM 1898 N N . LEU A 1 239 ? 8.293 12.220 -10.727 1.00 90.25 239 LEU A N 1
ATOM 1899 C CA . LEU A 1 239 ? 8.080 12.451 -12.149 1.00 90.25 239 LEU A CA 1
ATOM 1900 C C . LEU A 1 239 ? 6.884 13.370 -12.381 1.00 90.25 239 LEU A C 1
ATOM 1902 O O . LEU A 1 239 ? 5.769 13.095 -11.931 1.00 90.25 239 LEU A O 1
ATOM 1906 N N . THR A 1 240 ? 7.103 14.400 -13.188 1.00 90.94 240 THR A N 1
ATOM 1907 C CA . THR A 1 240 ? 6.078 15.353 -13.603 1.00 90.94 240 THR A CA 1
ATOM 1908 C C . THR A 1 240 ? 5.750 15.217 -15.090 1.00 90.94 240 THR A C 1
ATOM 1910 O O . THR A 1 240 ? 6.456 14.578 -15.879 1.00 90.94 240 THR A O 1
ATOM 1913 N N . THR A 1 241 ? 4.592 15.745 -15.465 1.00 89.06 241 THR A N 1
ATOM 1914 C CA . THR A 1 241 ? 4.207 15.975 -16.860 1.00 89.06 241 THR A CA 1
ATOM 1915 C C . THR A 1 241 ? 4.883 17.243 -17.389 1.00 89.06 241 THR A C 1
ATOM 1917 O O . THR A 1 241 ? 5.487 17.993 -16.629 1.00 89.06 241 THR A O 1
ATOM 1920 N N . ASN A 1 242 ? 4.738 17.530 -18.685 1.00 89.25 242 ASN A N 1
ATOM 1921 C CA . ASN A 1 242 ? 5.252 18.772 -19.282 1.00 89.25 242 ASN A CA 1
ATOM 1922 C C . ASN A 1 242 ? 4.638 20.042 -18.661 1.00 89.25 242 ASN A C 1
ATOM 1924 O O . ASN A 1 242 ? 5.196 21.119 -18.811 1.00 89.25 242 ASN A O 1
ATOM 1928 N N . ALA A 1 243 ? 3.496 19.912 -17.981 1.00 87.06 243 ALA A N 1
ATOM 1929 C CA . ALA A 1 243 ? 2.825 20.988 -17.257 1.00 87.06 243 ALA A CA 1
ATOM 1930 C C . ALA A 1 243 ? 3.218 21.036 -15.765 1.00 87.06 243 ALA A C 1
ATOM 1932 O O . ALA A 1 243 ? 2.466 21.569 -14.960 1.00 87.06 243 ALA A O 1
ATOM 1933 N N . GLU A 1 244 ? 4.328 20.395 -15.378 1.00 89.38 244 GLU A N 1
ATOM 1934 C CA . GLU A 1 244 ? 4.850 20.317 -13.999 1.00 89.38 244 GLU A CA 1
ATOM 1935 C C . GLU A 1 244 ? 3.926 19.635 -12.971 1.00 89.38 244 GLU A C 1
ATOM 1937 O O . GLU A 1 244 ? 4.250 19.537 -11.791 1.00 89.38 244 GLU A O 1
ATOM 1942 N N . LEU A 1 245 ? 2.804 19.064 -13.409 1.00 86.81 245 LEU A N 1
ATOM 1943 C CA . LEU A 1 245 ? 1.907 18.297 -12.544 1.00 86.81 245 LEU A CA 1
ATOM 1944 C C . LEU A 1 245 ? 2.435 16.876 -12.294 1.00 86.81 245 LEU A C 1
ATOM 1946 O O . LEU A 1 245 ? 3.043 16.304 -13.208 1.00 86.81 245 LEU A O 1
ATOM 1950 N N . PRO A 1 246 ? 2.151 16.258 -11.127 1.00 87.88 246 PRO A N 1
ATOM 1951 C CA . PRO A 1 246 ? 2.531 14.876 -10.840 1.00 87.88 246 PRO A CA 1
ATOM 1952 C C . PRO A 1 246 ? 2.063 13.921 -11.938 1.00 87.88 246 PRO A C 1
ATOM 1954 O O . PRO A 1 246 ? 0.894 13.922 -12.324 1.00 87.88 246 PRO A O 1
ATOM 1957 N N . LYS A 1 247 ? 2.970 13.080 -12.441 1.00 89.62 247 LYS A N 1
ATOM 1958 C CA . LYS A 1 247 ? 2.688 12.206 -13.587 1.00 89.62 247 LYS A CA 1
ATOM 1959 C C . LYS A 1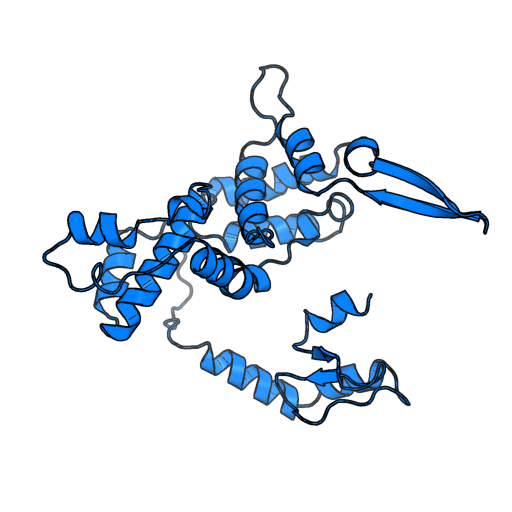 247 ? 1.754 11.045 -13.249 1.00 89.62 247 LYS A C 1
ATOM 1961 O O . LYS A 1 247 ? 0.979 10.620 -14.101 1.00 89.62 247 LYS A O 1
ATOM 1966 N N . TYR A 1 248 ? 1.823 10.534 -12.020 1.00 91.31 248 TYR A N 1
ATOM 1967 C CA . TYR A 1 248 ? 1.045 9.375 -11.576 1.00 91.31 248 TYR A CA 1
ATOM 1968 C C . TYR A 1 248 ? 0.385 9.633 -10.208 1.00 91.31 248 TYR A C 1
ATOM 1970 O O . TYR A 1 248 ? 0.743 8.983 -9.230 1.00 91.31 248 TYR A O 1
ATOM 1978 N N . PRO A 1 249 ? -0.572 10.572 -10.095 1.00 88.62 249 PRO A N 1
ATOM 1979 C CA . PRO A 1 249 ? -1.116 11.000 -8.802 1.00 88.62 249 PRO A CA 1
ATOM 1980 C C . PRO A 1 249 ? -1.883 9.887 -8.069 1.00 88.62 249 PRO A C 1
ATOM 1982 O O . PRO A 1 249 ? -1.701 9.707 -6.868 1.00 88.62 249 PRO A O 1
ATOM 1985 N N . ILE A 1 250 ? -2.678 9.089 -8.792 1.00 90.25 250 ILE A N 1
ATOM 1986 C CA . ILE A 1 250 ? -3.437 7.965 -8.212 1.00 90.25 250 ILE A CA 1
ATOM 1987 C C . ILE A 1 250 ? -2.475 6.871 -7.722 1.00 90.25 250 ILE A C 1
ATOM 1989 O O . ILE A 1 250 ? -2.606 6.372 -6.607 1.00 90.25 250 ILE A O 1
ATOM 1993 N N . LEU A 1 251 ? -1.455 6.548 -8.526 1.00 89.88 251 LEU A N 1
ATOM 1994 C CA . LEU A 1 251 ? -0.417 5.589 -8.142 1.00 89.88 251 LEU A CA 1
ATOM 1995 C C . LEU A 1 251 ? 0.401 6.098 -6.950 1.00 89.88 251 LEU A C 1
ATOM 1997 O O . LEU A 1 251 ? 0.699 5.323 -6.055 1.00 89.88 251 LEU A O 1
ATOM 2001 N N . ALA A 1 252 ? 0.722 7.394 -6.903 1.00 89.25 252 ALA A N 1
ATOM 2002 C CA . ALA A 1 252 ? 1.435 8.009 -5.788 1.00 89.25 252 ALA A CA 1
ATOM 2003 C C . ALA A 1 252 ? 0.654 7.890 -4.480 1.00 89.25 252 ALA A C 1
ATOM 2005 O O . ALA A 1 252 ? 1.219 7.494 -3.463 1.00 89.25 252 ALA A O 1
ATOM 2006 N N . LYS A 1 253 ? -0.646 8.211 -4.518 1.00 87.38 253 LYS A N 1
ATOM 2007 C CA . LYS A 1 253 ? -1.554 8.057 -3.378 1.00 87.38 253 LYS A CA 1
ATOM 2008 C C . LYS A 1 253 ? -1.524 6.616 -2.879 1.00 87.38 253 LYS A C 1
ATOM 2010 O O . LYS A 1 253 ? -1.288 6.376 -1.701 1.00 87.38 253 LYS A O 1
ATOM 2015 N N . MET A 1 254 ? -1.663 5.667 -3.797 1.00 86.56 254 MET A N 1
ATOM 2016 C CA . MET A 1 254 ? -1.675 4.251 -3.480 1.00 86.56 254 MET A CA 1
ATOM 2017 C C . MET A 1 254 ? -0.358 3.748 -2.889 1.00 86.56 254 MET A C 1
ATOM 2019 O O . MET A 1 254 ? -0.344 3.236 -1.778 1.00 86.56 254 MET A O 1
ATOM 2023 N N . VAL A 1 255 ? 0.754 3.940 -3.595 1.00 86.94 255 VAL A N 1
ATOM 2024 C CA . VAL A 1 255 ? 2.082 3.469 -3.186 1.00 86.94 255 VAL A CA 1
ATOM 2025 C C . VAL A 1 255 ? 2.466 4.020 -1.820 1.00 86.94 255 VAL A C 1
ATOM 2027 O O . VAL A 1 255 ? 2.951 3.262 -0.996 1.00 86.94 255 VAL A O 1
ATOM 2030 N N . LYS A 1 256 ? 2.212 5.305 -1.542 1.00 83.94 256 LYS A N 1
ATOM 2031 C CA . LYS A 1 256 ? 2.520 5.897 -0.230 1.00 83.94 256 LYS A CA 1
ATOM 2032 C C . LYS A 1 256 ? 1.768 5.204 0.904 1.00 83.94 256 LYS A C 1
ATOM 2034 O O . LYS A 1 256 ? 2.376 4.842 1.901 1.00 83.94 256 LYS A O 1
ATOM 2039 N N . ASN A 1 257 ? 0.468 4.979 0.727 1.00 79.62 257 ASN A N 1
ATOM 2040 C CA . ASN A 1 257 ? -0.362 4.300 1.724 1.00 79.62 257 ASN A CA 1
ATOM 2041 C C . ASN A 1 257 ? 0.081 2.850 1.932 1.00 79.62 257 ASN A C 1
ATOM 2043 O O . ASN A 1 257 ? 0.128 2.353 3.050 1.00 79.62 257 ASN A O 1
ATOM 2047 N N . VAL A 1 258 ? 0.428 2.176 0.842 1.00 78.94 258 VAL A N 1
ATOM 2048 C CA . VAL A 1 258 ? 0.833 0.776 0.867 1.00 78.94 258 VAL A CA 1
ATOM 2049 C C . VAL A 1 258 ? 2.237 0.602 1.458 1.00 78.94 258 VAL A C 1
ATOM 2051 O O . VAL A 1 258 ? 2.455 -0.336 2.218 1.00 78.94 258 VAL A O 1
ATOM 2054 N N . LEU A 1 259 ? 3.164 1.524 1.176 1.00 74.69 259 LEU A N 1
ATOM 2055 C CA . LEU A 1 259 ? 4.503 1.520 1.764 1.00 74.69 259 LEU A CA 1
ATOM 2056 C C . LEU A 1 259 ? 4.455 1.712 3.281 1.00 74.69 259 LEU A C 1
ATOM 2058 O O . LEU A 1 259 ? 5.179 1.019 3.989 1.00 74.69 259 LEU A O 1
ATOM 2062 N N . ILE A 1 260 ? 3.556 2.570 3.777 1.00 71.75 260 ILE A N 1
ATOM 2063 C CA . ILE A 1 260 ? 3.292 2.714 5.216 1.00 71.75 260 ILE A CA 1
ATOM 2064 C C . ILE A 1 260 ? 2.861 1.368 5.818 1.00 71.75 260 ILE A C 1
ATOM 2066 O O . ILE A 1 260 ? 3.335 0.997 6.883 1.00 71.75 260 ILE A O 1
ATOM 2070 N N . ILE A 1 261 ? 2.039 0.583 5.112 1.00 67.25 261 ILE A N 1
ATOM 2071 C CA . ILE A 1 261 ? 1.608 -0.740 5.592 1.00 67.25 261 ILE A CA 1
ATOM 2072 C C . ILE A 1 261 ? 2.760 -1.761 5.610 1.00 67.25 261 ILE A C 1
ATOM 2074 O O . ILE A 1 261 ? 2.867 -2.521 6.570 1.00 67.25 261 ILE A O 1
ATOM 2078 N N . SER A 1 262 ? 3.625 -1.802 4.584 1.00 59.19 262 SER A N 1
ATOM 2079 C CA . SER A 1 262 ? 4.810 -2.693 4.578 1.00 59.19 262 SER A CA 1
ATOM 2080 C C . SER A 1 262 ? 5.847 -2.306 5.618 1.00 59.19 262 SER A C 1
ATOM 2082 O O . SER A 1 262 ? 6.521 -3.170 6.174 1.00 59.19 262 SER A O 1
ATOM 2084 N N . HIS A 1 263 ? 6.016 -1.006 5.829 1.00 53.84 263 HIS A N 1
ATOM 2085 C CA . HIS A 1 263 ? 6.954 -0.447 6.778 1.00 53.84 263 HIS A CA 1
ATOM 2086 C C . HIS A 1 263 ? 6.174 -0.082 8.028 1.00 53.84 263 HIS A C 1
ATOM 2088 O O . HIS A 1 263 ? 6.018 1.094 8.355 1.00 53.84 263 HIS A O 1
ATOM 2094 N N . GLY A 1 264 ? 5.683 -1.081 8.762 1.00 51.69 264 GLY A N 1
ATOM 2095 C CA . GLY A 1 264 ? 5.413 -0.807 10.158 1.00 51.69 264 GLY A CA 1
ATOM 2096 C C . GLY A 1 264 ? 6.750 -0.615 10.851 1.00 51.69 264 GLY A C 1
ATOM 2097 O O . GLY A 1 264 ? 7.328 -1.614 11.260 1.00 51.69 264 GLY A O 1
ATOM 2098 N N . ASN A 1 265 ? 7.255 0.631 10.821 1.00 42.03 265 ASN A N 1
ATOM 2099 C CA . ASN A 1 265 ? 8.604 1.072 11.190 1.00 42.03 265 ASN A CA 1
ATOM 2100 C C . ASN A 1 265 ? 9.389 -0.028 11.899 1.00 42.03 265 ASN A C 1
ATOM 2102 O O . ASN A 1 265 ? 9.279 -0.189 13.113 1.00 42.03 265 ASN A O 1
ATOM 2106 N N . SER A 1 266 ? 10.111 -0.827 11.113 1.00 34.62 266 SER A N 1
ATOM 2107 C CA . SER A 1 266 ? 11.076 -1.771 11.648 1.00 34.62 266 SER A CA 1
ATOM 2108 C C . SER A 1 266 ? 12.144 -0.947 12.361 1.00 34.62 266 SER A C 1
ATOM 2110 O O . SER A 1 266 ? 12.943 -0.296 11.691 1.00 34.62 266 SER A O 1
ATOM 2112 N N . ASP A 1 267 ? 12.047 -0.951 13.687 1.00 26.47 267 ASP A N 1
ATOM 2113 C CA . ASP A 1 267 ? 12.981 -0.497 14.714 1.00 26.47 267 ASP A CA 1
ATOM 2114 C C . ASP A 1 267 ? 13.691 0.851 14.486 1.00 26.47 267 ASP A C 1
ATOM 2116 O O . ASP A 1 267 ? 14.701 0.950 13.785 1.00 26.47 267 ASP A O 1
ATOM 2120 N N . VAL A 1 268 ? 13.218 1.865 15.222 1.00 32.59 268 VAL A N 1
ATOM 2121 C CA . VAL A 1 268 ? 14.086 2.659 16.111 1.00 32.59 268 VAL A CA 1
ATOM 2122 C C . VAL A 1 268 ? 13.471 2.628 17.501 1.00 32.59 268 VAL A C 1
ATOM 2124 O O . VAL A 1 268 ? 12.250 2.886 17.583 1.00 32.59 268 VAL A O 1
#

Radius of gyration: 22.51 Å; Cα contacts (8 Å, |Δi|>4): 242; chains: 1; bounding box: 66×59×50 Å

Sequence (268 aa):
MTILEIQLNHGLKKGSSETTFICTACCTDGLDCSNKGWKAVEQHMSNEKHKKNLNAVNNDLKFAMPKSTPTASICSTNILELVNTNKALSFDDQVPNVEISWALKSIQNCLSYNNSEDTDELFGTMFSDSQIPEKFFIQHSKMSCVISYGFGPYFHLRVLDPAARTEFDATDQMVRVGRALPNLLSDSEIDRIRHVFMMYATKTIDKSWHIKSKCHDPDGNTQIEYHHIDHYWNKMLSLTTNAELPKYPILAKMVKNVLIISHGNSDV

Mean predicted aligned error: 16.97 Å